Protein AF-C5KNS7-F1 (afdb_monomer_lite)

Structure (mmCIF, N/CA/C/O backbone):
data_AF-C5KNS7-F1
#
_entry.id   AF-C5KNS7-F1
#
loop_
_atom_site.group_PDB
_atom_site.id
_atom_site.type_symbol
_atom_site.label_atom_id
_atom_site.label_alt_id
_atom_site.label_comp_id
_atom_site.label_asym_id
_atom_site.label_entity_id
_atom_site.label_seq_id
_atom_site.pdbx_PDB_ins_code
_atom_site.Cartn_x
_atom_site.Cartn_y
_atom_site.Cartn_z
_atom_site.occupancy
_atom_site.B_iso_or_equiv
_atom_site.auth_seq_id
_atom_site.auth_comp_id
_atom_site.auth_asym_id
_atom_site.auth_atom_id
_atom_site.pdbx_PDB_model_num
ATOM 1 N N . MET A 1 1 ? 18.432 -10.918 -37.858 1.00 81.62 1 MET A N 1
ATOM 2 C CA . MET A 1 1 ? 18.451 -11.799 -36.663 1.00 81.62 1 MET A CA 1
ATOM 3 C C . MET A 1 1 ? 19.893 -11.984 -36.231 1.00 81.62 1 MET A C 1
ATOM 5 O O . MET A 1 1 ? 20.687 -12.370 -37.075 1.00 81.62 1 MET A O 1
ATOM 9 N N . PHE A 1 2 ? 20.236 -11.691 -34.979 1.00 87.50 2 PHE A N 1
ATOM 10 C CA . PHE A 1 2 ? 21.605 -11.846 -34.471 1.00 87.50 2 PHE A CA 1
ATOM 11 C C . PHE A 1 2 ? 21.846 -13.261 -33.941 1.00 87.50 2 PHE A C 1
ATOM 13 O O . PHE A 1 2 ? 20.947 -13.855 -33.345 1.00 87.50 2 PHE A O 1
ATOM 20 N N . GLU A 1 3 ? 23.038 -13.796 -34.182 1.00 85.88 3 GLU A N 1
ATOM 21 C CA . GLU A 1 3 ? 23.478 -15.085 -33.653 1.00 85.88 3 GLU A CA 1
ATOM 22 C C . GLU A 1 3 ? 24.149 -14.905 -32.283 1.00 85.88 3 GLU A C 1
ATOM 24 O O . GLU A 1 3 ? 24.842 -13.914 -32.044 1.00 85.88 3 GLU A O 1
ATOM 29 N N . ASP A 1 4 ? 23.923 -15.846 -31.360 1.00 85.94 4 ASP A N 1
ATOM 30 C CA . ASP A 1 4 ? 24.515 -15.791 -30.020 1.00 85.94 4 ASP A CA 1
ATOM 31 C C . ASP A 1 4 ? 25.977 -16.258 -30.032 1.00 85.94 4 ASP A C 1
ATOM 33 O O . ASP A 1 4 ? 26.275 -17.444 -29.860 1.00 85.94 4 ASP A O 1
ATOM 37 N N . MET A 1 5 ? 26.896 -15.303 -30.178 1.00 81.44 5 MET A N 1
ATOM 38 C CA . MET A 1 5 ? 28.343 -15.547 -30.170 1.00 81.44 5 MET A CA 1
ATOM 39 C C . MET A 1 5 ? 28.900 -15.815 -28.763 1.00 81.44 5 MET A C 1
ATOM 41 O O . MET A 1 5 ? 29.989 -16.362 -28.615 1.00 81.44 5 MET A O 1
ATOM 45 N N . ASN A 1 6 ? 28.138 -15.503 -27.711 1.00 78.56 6 ASN A N 1
ATOM 46 C CA . ASN A 1 6 ? 28.545 -15.650 -26.310 1.00 78.56 6 ASN A CA 1
ATOM 47 C C . ASN A 1 6 ? 27.875 -16.852 -25.616 1.00 78.56 6 ASN A C 1
ATOM 49 O O . ASN A 1 6 ? 27.850 -16.927 -24.383 1.00 78.56 6 ASN A O 1
ATOM 53 N N . SER A 1 7 ? 27.329 -17.804 -26.379 1.00 75.81 7 SER A N 1
ATOM 54 C CA . SER A 1 7 ? 26.580 -18.964 -25.864 1.00 75.81 7 SER A CA 1
ATOM 55 C C . SER A 1 7 ? 27.368 -19.824 -24.861 1.00 75.81 7 SER A C 1
ATOM 57 O O . SER A 1 7 ? 26.786 -20.394 -23.938 1.00 75.81 7 SER A O 1
ATOM 59 N N . SER A 1 8 ? 28.697 -19.863 -24.986 1.00 72.44 8 SER A N 1
ATOM 60 C CA . SER A 1 8 ? 29.622 -20.595 -24.109 1.00 72.44 8 SER A CA 1
ATOM 61 C C . SER A 1 8 ? 30.071 -19.816 -22.861 1.00 72.44 8 SER A C 1
ATOM 63 O O . SER A 1 8 ? 30.684 -20.396 -21.962 1.00 72.44 8 SER A O 1
ATOM 65 N N . VAL A 1 9 ? 29.771 -18.515 -22.772 1.00 74.19 9 VAL A N 1
ATOM 66 C CA . VAL A 1 9 ? 30.258 -17.629 -21.707 1.00 74.19 9 VAL A CA 1
ATOM 67 C C . VAL A 1 9 ? 29.235 -17.530 -20.574 1.00 74.19 9 VAL A C 1
ATOM 69 O O . VAL A 1 9 ? 28.103 -17.079 -20.750 1.00 74.19 9 VAL A O 1
ATOM 72 N N . MET A 1 10 ? 29.657 -17.908 -19.364 1.00 68.62 10 MET A N 1
ATOM 73 C CA . MET A 1 10 ? 28.797 -17.937 -18.172 1.00 68.62 10 MET A CA 1
ATOM 74 C C . MET A 1 10 ? 28.447 -16.536 -17.628 1.00 68.62 10 MET A C 1
ATOM 76 O O . MET A 1 10 ? 27.415 -16.365 -16.978 1.00 68.62 10 MET A O 1
ATOM 80 N N . GLN A 1 11 ? 29.283 -15.524 -17.882 1.00 72.81 11 GLN A N 1
ATOM 81 C CA . GLN A 1 11 ? 29.058 -14.141 -17.449 1.00 72.81 11 GLN A CA 1
ATOM 82 C C . GLN A 1 11 ? 28.892 -13.213 -18.651 1.00 72.81 11 GLN A C 1
ATOM 84 O O . GLN A 1 11 ? 29.846 -12.926 -19.366 1.00 72.81 11 GLN A O 1
ATOM 89 N N . ARG A 1 12 ? 27.666 -12.725 -18.851 1.00 77.94 12 ARG A N 1
ATOM 90 C CA . ARG A 1 12 ? 27.343 -11.762 -19.909 1.00 77.94 12 ARG A CA 1
ATOM 91 C C . ARG A 1 12 ? 27.705 -10.330 -19.472 1.00 77.94 12 ARG A C 1
ATOM 93 O O . ARG A 1 12 ? 27.402 -9.969 -18.328 1.00 77.94 12 ARG A O 1
ATOM 100 N N . PRO A 1 13 ? 28.307 -9.508 -20.350 1.00 79.94 13 PRO A N 1
ATOM 101 C CA . PRO A 1 13 ? 28.852 -8.196 -19.987 1.00 79.94 13 PRO A CA 1
ATOM 102 C C . PRO A 1 13 ? 27.786 -7.182 -19.541 1.00 79.94 13 PRO A C 1
ATOM 104 O O . PRO A 1 13 ? 28.006 -6.452 -18.575 1.00 79.94 13 PRO A O 1
ATOM 107 N N . TYR A 1 14 ? 26.598 -7.178 -20.155 1.00 84.81 14 TYR A N 1
ATOM 108 C CA . TYR A 1 14 ? 25.548 -6.186 -19.878 1.00 84.81 14 TYR A CA 1
ATOM 109 C C . TYR A 1 14 ? 24.513 -6.647 -18.847 1.00 84.81 14 TYR A C 1
ATOM 111 O O . TYR A 1 14 ? 23.469 -6.019 -18.681 1.00 84.81 14 TYR A O 1
ATOM 119 N N . ARG A 1 15 ? 24.788 -7.723 -18.095 1.00 85.81 15 ARG A N 1
ATOM 120 C CA . ARG A 1 15 ? 23.855 -8.256 -17.085 1.00 85.81 15 ARG A CA 1
ATOM 121 C C . ARG A 1 15 ? 23.404 -7.197 -16.071 1.00 85.81 15 ARG A C 1
ATOM 123 O O . ARG A 1 15 ? 22.238 -7.179 -15.696 1.00 85.81 15 ARG A O 1
ATOM 130 N N . ARG A 1 16 ? 24.311 -6.320 -15.624 1.00 88.75 16 ARG A N 1
ATOM 131 C CA . ARG A 1 16 ? 23.989 -5.263 -14.645 1.00 88.75 16 ARG A CA 1
ATOM 132 C C . ARG A 1 16 ? 23.034 -4.208 -15.207 1.00 88.75 16 ARG A C 1
ATOM 134 O O . ARG A 1 16 ? 22.160 -3.753 -14.478 1.00 88.75 16 ARG A O 1
ATOM 141 N N . TYR A 1 17 ? 23.191 -3.846 -16.479 1.00 89.44 17 TYR A N 1
ATOM 142 C CA . TYR A 1 17 ? 22.314 -2.889 -17.155 1.00 89.44 17 TYR A CA 1
ATOM 143 C C . TYR A 1 17 ? 20.907 -3.463 -17.314 1.00 89.44 17 TYR A C 1
ATOM 145 O O . TYR A 1 17 ? 19.944 -2.818 -16.914 1.00 89.44 17 TYR A O 1
ATOM 153 N N . ILE A 1 18 ? 20.796 -4.724 -17.747 1.00 89.75 18 ILE A N 1
ATOM 154 C CA . ILE A 1 18 ? 19.503 -5.420 -17.821 1.00 89.75 18 ILE A CA 1
ATOM 155 C C . ILE A 1 18 ? 18.825 -5.472 -16.450 1.00 89.75 18 ILE A C 1
ATOM 157 O O . ILE A 1 18 ? 17.653 -5.143 -16.353 1.00 89.75 18 ILE A O 1
ATOM 161 N N . GLN A 1 19 ? 19.554 -5.805 -15.380 1.00 91.31 19 GLN A N 1
ATOM 162 C CA . GLN A 1 19 ? 18.983 -5.823 -14.027 1.00 91.31 19 GLN A CA 1
ATOM 163 C C . GLN A 1 19 ? 18.485 -4.444 -13.562 1.00 91.31 19 GLN A C 1
ATOM 165 O O . GLN A 1 19 ? 17.444 -4.374 -12.912 1.00 91.31 19 GLN A O 1
ATOM 170 N N . ARG A 1 20 ? 19.193 -3.349 -13.891 1.00 93.19 20 ARG A N 1
ATOM 171 C CA . ARG A 1 20 ? 18.708 -1.980 -13.613 1.00 93.19 20 ARG A CA 1
ATOM 172 C C . ARG A 1 20 ? 17.395 -1.714 -14.356 1.00 93.19 20 ARG A C 1
ATOM 174 O O . ARG A 1 20 ? 16.456 -1.216 -13.744 1.00 93.19 20 ARG A O 1
ATOM 181 N N . ILE A 1 21 ? 17.311 -2.092 -15.632 1.00 93.50 21 ILE A N 1
ATOM 182 C CA . ILE A 1 21 ? 16.119 -1.868 -16.462 1.00 93.50 21 ILE A CA 1
ATOM 183 C C . ILE A 1 21 ? 14.942 -2.737 -16.015 1.00 93.50 21 ILE A C 1
ATOM 185 O O . ILE A 1 21 ? 13.841 -2.222 -15.873 1.00 93.50 21 ILE A O 1
ATOM 189 N N . GLU A 1 22 ? 15.158 -4.016 -15.703 1.00 93.25 22 GLU A N 1
ATOM 190 C CA . GLU A 1 22 ? 14.120 -4.907 -15.161 1.00 93.25 22 GLU A CA 1
ATOM 191 C C . GLU A 1 22 ? 13.527 -4.364 -13.851 1.00 93.25 22 GLU A C 1
ATOM 193 O O . GLU A 1 22 ? 12.322 -4.479 -13.603 1.00 93.25 22 GLU A O 1
ATOM 198 N N . GLU A 1 23 ? 14.362 -3.744 -13.017 1.00 94.25 23 GLU A N 1
ATOM 199 C CA . GLU A 1 23 ? 13.924 -3.115 -11.776 1.00 94.25 23 GLU A CA 1
ATOM 200 C C . GLU A 1 23 ? 13.119 -1.830 -12.039 1.00 94.25 23 GLU A C 1
ATOM 202 O O . GLU A 1 23 ? 12.089 -1.616 -11.396 1.00 94.25 23 GLU A O 1
ATOM 207 N N . MET A 1 24 ? 13.495 -1.019 -13.035 1.00 94.75 24 MET A N 1
ATOM 208 C CA . MET A 1 24 ? 12.656 0.096 -13.499 1.00 94.75 24 MET A CA 1
ATOM 209 C C . MET A 1 24 ? 11.326 -0.396 -14.084 1.00 94.75 24 MET A C 1
ATOM 211 O O . MET A 1 24 ? 10.278 0.114 -13.698 1.00 94.75 24 MET A O 1
ATOM 215 N N . GLU A 1 25 ? 11.322 -1.430 -14.932 1.00 93.62 25 GLU A N 1
ATOM 216 C CA . GLU A 1 25 ? 10.097 -2.040 -15.471 1.00 93.62 25 GLU A CA 1
ATOM 217 C C . GLU A 1 25 ? 9.185 -2.549 -14.347 1.00 93.62 25 GLU A C 1
ATOM 219 O O . GLU A 1 25 ? 7.958 -2.473 -14.438 1.00 93.62 25 GLU A O 1
ATOM 224 N N . ARG A 1 26 ? 9.757 -3.099 -13.268 1.00 95.12 26 ARG A N 1
ATOM 225 C CA . ARG A 1 26 ? 8.999 -3.504 -12.077 1.00 95.12 26 ARG A CA 1
ATOM 226 C C . ARG A 1 26 ? 8.333 -2.296 -11.411 1.00 95.12 26 ARG A C 1
ATOM 228 O O . ARG A 1 26 ? 7.147 -2.378 -11.089 1.00 95.12 26 ARG A O 1
ATOM 235 N N . MET A 1 27 ? 9.060 -1.192 -11.233 1.00 94.25 27 MET A N 1
ATOM 236 C CA . MET A 1 27 ? 8.522 0.047 -10.654 1.00 94.25 27 MET A CA 1
ATOM 237 C C . MET A 1 27 ? 7.449 0.685 -11.544 1.00 94.25 27 MET A C 1
ATOM 239 O O . MET A 1 27 ? 6.376 1.021 -11.051 1.00 94.25 27 MET A O 1
ATOM 243 N N . VAL A 1 28 ? 7.687 0.791 -12.853 1.00 92.94 28 VAL A N 1
ATOM 244 C CA . VAL A 1 28 ? 6.727 1.347 -13.822 1.00 92.94 28 VAL A CA 1
ATOM 245 C C . VAL A 1 28 ? 5.452 0.506 -13.875 1.00 92.94 28 VAL A C 1
ATOM 247 O O . VAL A 1 28 ? 4.357 1.064 -13.899 1.00 92.94 28 VAL A O 1
ATOM 250 N N . ARG A 1 29 ? 5.550 -0.831 -13.810 1.00 92.19 29 ARG A N 1
ATOM 251 C CA . ARG A 1 29 ? 4.371 -1.713 -13.714 1.00 92.19 29 ARG A CA 1
ATOM 252 C C . ARG A 1 29 ? 3.562 -1.477 -12.442 1.00 92.19 29 ARG A C 1
ATOM 254 O O . ARG A 1 29 ? 2.336 -1.466 -12.510 1.00 92.19 29 ARG A O 1
ATOM 261 N N . PHE A 1 30 ? 4.230 -1.295 -11.302 1.00 91.44 30 PHE A N 1
ATOM 262 C CA . PHE A 1 30 ? 3.557 -0.946 -10.051 1.00 91.44 30 PHE A CA 1
ATOM 263 C C . PHE A 1 30 ? 2.815 0.389 -10.183 1.00 91.44 30 PHE A C 1
ATOM 265 O O . PHE A 1 30 ? 1.613 0.435 -9.945 1.00 91.44 30 PHE A O 1
ATOM 272 N N . LEU A 1 31 ? 3.498 1.436 -10.655 1.00 89.88 31 LEU A N 1
ATOM 273 C CA . LEU A 1 31 ? 2.896 2.756 -10.866 1.00 89.88 31 LEU A CA 1
ATOM 274 C C . LEU A 1 31 ? 1.718 2.698 -11.847 1.00 89.88 31 LEU A C 1
ATOM 276 O O . LEU A 1 31 ? 0.683 3.303 -11.592 1.00 89.88 31 LEU A O 1
ATOM 280 N N . SER A 1 32 ? 1.837 1.924 -12.929 1.00 88.38 32 SER A N 1
ATOM 281 C CA . SER A 1 32 ? 0.772 1.781 -13.931 1.00 88.38 32 SER A CA 1
ATOM 282 C C . SER A 1 32 ? -0.479 1.166 -13.316 1.00 88.38 32 SER A C 1
ATOM 284 O O . SER A 1 32 ? -1.578 1.655 -13.543 1.00 88.38 32 SER A O 1
ATOM 286 N N . LYS A 1 33 ? -0.308 0.134 -12.482 1.00 87.75 33 LYS A N 1
ATOM 287 C CA . LYS A 1 33 ? -1.414 -0.511 -11.771 1.00 87.75 33 LYS A CA 1
ATOM 288 C C . LYS A 1 33 ? -2.080 0.432 -10.766 1.00 87.75 33 LYS A C 1
ATOM 290 O O . LYS A 1 33 ? -3.303 0.461 -10.688 1.00 87.75 33 LYS A O 1
ATOM 295 N N . GLU A 1 34 ? -1.293 1.198 -10.013 1.00 85.00 34 GLU A N 1
ATOM 296 C CA . GLU A 1 34 ? -1.832 2.180 -9.063 1.00 85.00 34 GLU A CA 1
ATOM 297 C C . GLU A 1 34 ? -2.644 3.264 -9.774 1.00 85.00 34 GLU A C 1
ATOM 299 O O . GLU A 1 34 ? -3.719 3.633 -9.313 1.00 85.00 34 GLU A O 1
ATOM 304 N N . VAL A 1 35 ? -2.162 3.731 -10.925 1.00 85.06 35 VAL A N 1
ATOM 305 C CA . VAL A 1 35 ? -2.834 4.739 -11.751 1.00 85.06 35 VAL A CA 1
ATOM 306 C C . VAL A 1 35 ? -4.107 4.184 -12.407 1.00 85.06 35 VAL A C 1
ATOM 308 O O . VAL A 1 35 ? -5.130 4.864 -12.407 1.00 85.06 35 VAL A O 1
ATOM 311 N N . GLU A 1 36 ? -4.091 2.943 -12.903 1.00 81.75 36 GLU A N 1
ATOM 312 C CA . GLU A 1 36 ? -5.270 2.270 -13.480 1.00 81.75 36 GLU A CA 1
ATOM 313 C C . GLU A 1 36 ? -6.374 1.992 -12.442 1.00 81.75 36 GLU A C 1
ATOM 315 O O . GLU A 1 36 ? -7.553 1.955 -12.793 1.00 81.75 36 GLU A O 1
ATOM 320 N N . ASN A 1 37 ? -6.022 1.837 -11.162 1.00 79.44 37 ASN A N 1
ATOM 321 C CA . ASN A 1 37 ? -6.996 1.684 -10.077 1.00 79.44 37 ASN A CA 1
ATOM 322 C C . ASN A 1 37 ? -7.728 2.995 -9.726 1.00 79.44 37 ASN A C 1
ATOM 324 O O . ASN A 1 37 ? -8.714 2.960 -8.983 1.00 79.44 37 ASN A O 1
ATOM 328 N N . MET A 1 38 ? -7.265 4.153 -10.212 1.00 78.12 38 MET A N 1
ATOM 329 C CA . MET A 1 38 ? -7.885 5.443 -9.904 1.00 78.12 38 MET A CA 1
ATOM 330 C C . MET A 1 38 ? -9.084 5.737 -10.819 1.00 78.12 38 MET A C 1
ATOM 332 O O . MET A 1 38 ? -9.064 5.430 -12.012 1.00 78.12 38 MET A O 1
ATOM 336 N N . PRO A 1 39 ? -10.149 6.371 -10.295 1.00 70.44 39 PRO A N 1
ATOM 337 C CA . PRO A 1 39 ? -11.326 6.703 -11.090 1.00 70.44 39 PRO A CA 1
ATOM 338 C C . PRO A 1 39 ? -11.019 7.779 -12.147 1.00 70.44 39 PRO A C 1
ATOM 340 O O . PRO A 1 39 ? -10.323 8.754 -11.867 1.00 70.44 39 PRO A O 1
ATOM 343 N N . ASN A 1 40 ? -11.629 7.648 -13.333 1.00 64.94 40 ASN A N 1
ATOM 344 C CA . ASN A 1 40 ? -11.561 8.603 -14.455 1.00 64.94 40 ASN A CA 1
ATOM 345 C C . ASN A 1 40 ? -10.163 8.825 -15.057 1.00 64.94 40 ASN A C 1
ATOM 347 O O . ASN A 1 40 ? -9.818 9.946 -15.433 1.00 64.94 40 ASN A O 1
ATOM 351 N N . VAL A 1 41 ? -9.368 7.764 -15.166 1.00 66.88 41 VAL A N 1
ATOM 352 C CA . VAL A 1 41 ? -8.048 7.815 -15.793 1.00 66.88 41 VAL A CA 1
ATOM 353 C C . VAL A 1 41 ? -8.079 7.166 -17.177 1.00 66.88 41 VAL A C 1
ATOM 355 O O . VAL A 1 41 ? -8.393 5.986 -17.309 1.00 66.88 41 VAL A O 1
ATOM 358 N N . GLU A 1 42 ? -7.696 7.927 -18.203 1.00 68.25 42 GLU A N 1
ATOM 359 C CA . GLU A 1 42 ? -7.377 7.407 -19.534 1.00 68.25 42 GLU A CA 1
ATOM 360 C C . GLU A 1 42 ? -5.877 7.582 -19.786 1.00 68.25 42 GLU A C 1
ATOM 362 O O . GLU A 1 42 ? -5.373 8.701 -19.852 1.00 68.25 42 GLU A O 1
ATOM 367 N N . VAL A 1 43 ? -5.153 6.468 -19.907 1.00 70.00 43 VAL A N 1
ATOM 368 C CA . VAL A 1 43 ? -3.739 6.476 -20.303 1.00 70.00 43 VAL A CA 1
ATOM 369 C C . VAL A 1 43 ? -3.678 6.593 -21.827 1.00 70.00 43 VAL A C 1
ATOM 371 O O . VAL A 1 43 ? -4.193 5.710 -22.521 1.00 70.00 43 VAL A O 1
ATOM 374 N N . SER A 1 44 ? -3.038 7.634 -22.367 1.00 71.19 44 SER A N 1
ATOM 375 C CA . SER A 1 44 ? -2.793 7.720 -23.809 1.00 71.19 44 SER A CA 1
ATOM 376 C C . SER A 1 44 ? -1.657 6.765 -24.186 1.00 71.19 44 SER A C 1
ATOM 378 O O . SER A 1 44 ? -0.521 6.896 -23.731 1.00 71.19 44 SER A O 1
ATOM 380 N N . LYS A 1 45 ? -1.989 5.754 -24.996 1.00 72.25 45 LYS A N 1
ATOM 381 C CA . LYS A 1 45 ? -1.080 4.688 -25.448 1.00 72.25 45 LYS A CA 1
ATOM 382 C C . LYS A 1 45 ? -1.021 4.649 -26.981 1.00 72.25 45 LYS A C 1
ATOM 384 O O . LYS A 1 45 ? -1.896 5.195 -27.655 1.00 72.25 45 LYS A O 1
ATOM 389 N N . ASN A 1 46 ? -0.061 3.889 -27.512 1.00 65.50 46 ASN A N 1
ATOM 390 C CA . ASN A 1 46 ? 0.054 3.480 -28.922 1.00 65.50 46 ASN A CA 1
ATOM 391 C C . ASN A 1 46 ? 0.544 4.544 -29.921 1.00 65.50 46 ASN A C 1
ATOM 393 O O . ASN A 1 46 ? 0.208 4.462 -31.102 1.00 65.50 46 ASN A O 1
ATOM 397 N N . ARG A 1 47 ? 1.378 5.500 -29.499 1.00 74.25 47 ARG A N 1
ATOM 398 C CA . ARG A 1 47 ? 2.161 6.341 -30.422 1.00 74.25 47 ARG A CA 1
ATOM 399 C C . ARG A 1 47 ? 3.633 5.963 -30.362 1.00 74.25 47 ARG A C 1
ATOM 401 O O . ARG A 1 47 ? 4.443 6.682 -29.796 1.00 74.25 47 ARG A O 1
ATOM 408 N N . ILE A 1 48 ? 3.949 4.780 -30.880 1.00 73.88 48 ILE A N 1
ATOM 409 C CA . ILE A 1 48 ? 5.320 4.249 -30.862 1.00 73.88 48 ILE A CA 1
ATOM 410 C C . ILE A 1 48 ? 6.209 5.060 -31.812 1.00 73.88 48 ILE A C 1
ATOM 412 O O . ILE A 1 48 ? 7.328 5.383 -31.443 1.00 73.88 48 ILE A O 1
ATOM 416 N N . ASP A 1 49 ? 5.685 5.459 -32.974 1.00 74.38 49 ASP A N 1
ATOM 417 C CA . ASP A 1 49 ? 6.435 6.260 -33.952 1.00 74.38 49 ASP A CA 1
ATOM 418 C C . ASP A 1 49 ? 6.866 7.621 -33.365 1.00 74.38 49 ASP A C 1
ATOM 420 O O . ASP A 1 49 ? 8.017 8.012 -33.490 1.00 74.38 49 ASP A O 1
ATOM 424 N N . ASP A 1 50 ? 5.975 8.290 -32.622 1.00 75.62 50 ASP A N 1
ATOM 425 C CA . ASP A 1 50 ? 6.260 9.568 -31.940 1.00 75.62 50 ASP A CA 1
ATOM 426 C C . ASP A 1 50 ? 7.316 9.427 -30.828 1.00 75.62 50 ASP A C 1
ATOM 428 O O . ASP A 1 50 ? 8.071 10.360 -30.557 1.00 75.62 50 ASP A O 1
ATOM 432 N N . PHE A 1 51 ? 7.366 8.252 -30.189 1.00 78.25 51 PHE A N 1
ATOM 433 C CA . PHE A 1 51 ? 8.380 7.924 -29.191 1.00 78.25 51 PHE A CA 1
ATOM 434 C C . PHE A 1 51 ? 9.749 7.686 -29.845 1.00 78.25 51 PHE A C 1
ATOM 436 O O . PHE A 1 51 ? 10.728 8.261 -29.386 1.00 78.25 51 PHE A O 1
ATOM 443 N N . LEU A 1 52 ? 9.808 6.904 -30.930 1.00 77.94 52 LEU A N 1
ATOM 444 C CA . LEU A 1 52 ? 11.058 6.598 -31.641 1.00 77.94 52 LEU A CA 1
ATOM 445 C C . LEU A 1 52 ? 11.708 7.837 -32.271 1.00 77.94 52 LEU A C 1
ATOM 447 O O . LEU A 1 52 ? 12.923 7.886 -32.395 1.00 77.94 52 LEU A O 1
ATOM 451 N N . ASP A 1 53 ? 10.923 8.851 -32.641 1.00 77.81 53 ASP A N 1
ATOM 452 C CA . ASP A 1 53 ? 11.456 10.119 -33.156 1.00 77.81 53 ASP A CA 1
ATOM 453 C C . ASP A 1 53 ? 12.176 10.963 -32.075 1.00 77.81 53 ASP A C 1
ATOM 455 O O . ASP A 1 53 ? 12.816 11.966 -32.403 1.00 77.81 53 ASP A O 1
ATOM 459 N N . HIS A 1 54 ? 12.057 10.601 -30.789 1.00 73.75 54 HIS A N 1
ATOM 460 C CA . HIS A 1 54 ? 12.543 11.394 -29.653 1.00 73.75 54 HIS A CA 1
ATOM 461 C C . HIS A 1 54 ? 13.110 10.554 -28.490 1.00 73.75 54 HIS A C 1
ATOM 463 O O . HIS A 1 54 ? 13.147 11.026 -27.347 1.00 73.75 54 HIS A O 1
ATOM 469 N N . ASP A 1 55 ? 13.537 9.322 -28.753 1.00 71.69 55 ASP A N 1
ATOM 470 C CA . ASP A 1 55 ? 14.128 8.412 -27.760 1.00 71.69 55 ASP A CA 1
ATOM 471 C C . ASP A 1 55 ? 15.383 9.010 -27.083 1.00 71.69 55 ASP A C 1
ATOM 473 O O . ASP A 1 55 ? 15.598 8.825 -25.881 1.00 71.69 55 ASP A O 1
ATOM 477 N N . ASP A 1 56 ? 16.123 9.846 -27.817 1.00 73.00 56 ASP A N 1
ATOM 478 C CA . ASP A 1 56 ? 17.304 10.602 -27.386 1.00 73.00 56 ASP A CA 1
ATOM 479 C C . ASP A 1 56 ? 17.070 11.552 -26.189 1.00 73.00 56 ASP A C 1
ATOM 481 O O . ASP A 1 56 ? 18.026 11.997 -25.541 1.00 73.00 56 ASP A O 1
ATOM 485 N N . GLU A 1 57 ? 15.821 11.916 -25.876 1.00 75.00 57 GLU A N 1
ATOM 486 C CA . GLU A 1 57 ? 15.525 12.832 -24.764 1.00 75.00 57 GLU A CA 1
ATOM 487 C C . GLU A 1 57 ? 15.715 12.185 -23.386 1.00 75.00 57 GLU A C 1
ATOM 489 O O . GLU A 1 57 ? 15.929 12.886 -22.385 1.00 75.00 57 GLU A O 1
ATOM 494 N N . PHE A 1 58 ? 15.682 10.853 -23.319 1.00 79.38 58 PHE A N 1
ATOM 495 C CA . PHE A 1 58 ? 15.868 10.110 -22.084 1.00 79.38 58 PHE A CA 1
ATOM 496 C C . PHE A 1 58 ? 17.245 9.461 -22.033 1.00 79.38 58 PHE A C 1
ATOM 498 O O . PHE A 1 58 ? 17.709 8.804 -22.954 1.00 79.38 58 PHE A O 1
ATOM 505 N N . THR A 1 59 ? 17.899 9.593 -20.882 1.00 86.38 59 THR A N 1
ATOM 506 C CA . THR A 1 59 ? 19.093 8.804 -20.568 1.00 86.38 59 THR A CA 1
ATOM 507 C C . THR A 1 59 ? 18.759 7.814 -19.470 1.00 86.38 59 THR A C 1
ATOM 509 O O . THR A 1 59 ? 17.982 8.130 -18.563 1.00 86.38 59 THR A O 1
ATOM 512 N N . LEU A 1 60 ? 19.390 6.636 -19.514 1.00 86.75 60 LEU A N 1
ATOM 513 C CA . LEU A 1 60 ? 19.167 5.569 -18.538 1.00 86.75 60 LEU A CA 1
ATOM 514 C C . LEU A 1 60 ? 19.272 6.077 -17.090 1.00 86.75 60 LEU A C 1
ATOM 516 O O . LEU A 1 60 ? 18.412 5.783 -16.266 1.00 86.75 60 LEU A O 1
ATOM 520 N N . ASP A 1 61 ? 20.296 6.878 -16.785 1.00 89.81 61 ASP A N 1
ATOM 521 C CA . ASP A 1 61 ? 20.518 7.389 -15.430 1.00 89.81 61 ASP A CA 1
ATOM 522 C C . ASP A 1 61 ? 19.490 8.459 -15.018 1.00 89.81 61 ASP A C 1
ATOM 524 O O . ASP A 1 61 ? 19.056 8.477 -13.862 1.00 89.81 61 ASP A O 1
ATOM 528 N N . SER A 1 62 ? 19.077 9.339 -15.941 1.00 90.62 62 SER A N 1
ATOM 529 C CA . SER A 1 62 ? 18.058 10.361 -15.662 1.00 90.62 62 SER A CA 1
ATOM 530 C C . SER A 1 62 ? 16.694 9.720 -15.410 1.00 90.62 62 SER A C 1
ATOM 532 O O . SER A 1 62 ? 16.043 10.016 -14.402 1.00 90.62 62 SER A O 1
ATOM 534 N N . LEU A 1 63 ? 16.299 8.785 -16.282 1.00 90.19 63 LEU A N 1
ATOM 535 C CA . LEU A 1 63 ? 15.030 8.084 -16.156 1.00 90.19 63 LEU A CA 1
ATOM 536 C C . LEU A 1 63 ? 14.998 7.224 -14.893 1.00 90.19 63 LEU A C 1
ATOM 538 O O . LEU A 1 63 ? 14.022 7.267 -14.151 1.00 90.19 63 LEU A O 1
ATOM 542 N N . GLU A 1 64 ? 16.072 6.493 -14.591 1.00 92.06 64 GLU A N 1
ATOM 543 C CA . GLU A 1 64 ? 16.134 5.686 -13.374 1.00 92.06 64 GLU A CA 1
ATOM 544 C C . GLU A 1 64 ? 15.972 6.534 -12.112 1.00 92.06 64 GLU A C 1
ATOM 546 O O . GLU A 1 64 ? 15.238 6.152 -11.197 1.00 92.06 64 GLU A O 1
ATOM 551 N N . ALA A 1 65 ? 16.641 7.689 -12.051 1.00 93.25 65 ALA A N 1
ATOM 552 C CA . ALA A 1 65 ? 16.521 8.598 -10.919 1.00 93.25 65 ALA A CA 1
ATOM 553 C C . ALA A 1 65 ? 15.090 9.130 -10.766 1.00 93.25 65 ALA A C 1
ATOM 555 O O . ALA A 1 65 ? 14.596 9.276 -9.645 1.00 93.25 65 ALA A O 1
ATOM 556 N N . GLU A 1 66 ? 14.417 9.412 -11.877 1.00 91.25 66 GLU A N 1
ATOM 557 C CA . GLU A 1 66 ? 13.043 9.889 -11.871 1.00 91.25 66 GLU A CA 1
ATOM 558 C C . GLU A 1 66 ? 12.034 8.798 -11.484 1.00 91.25 66 GLU A C 1
ATOM 560 O O . GLU A 1 66 ? 11.253 9.002 -10.550 1.00 91.25 66 GLU A O 1
ATOM 565 N N . VAL A 1 67 ? 12.098 7.623 -12.120 1.00 92.44 67 VAL A N 1
ATOM 566 C CA . VAL A 1 67 ? 11.235 6.469 -11.822 1.00 92.44 67 VAL A CA 1
ATOM 567 C C . VAL A 1 67 ? 11.369 6.080 -10.353 1.00 92.44 67 VAL A C 1
ATOM 569 O O . VAL A 1 67 ? 10.357 5.925 -9.668 1.00 92.44 67 VAL A O 1
ATOM 572 N N . LYS A 1 68 ? 12.600 6.001 -9.827 1.00 94.06 68 LYS A N 1
ATOM 573 C CA . LYS A 1 68 ? 12.842 5.717 -8.404 1.00 94.06 68 LYS A CA 1
ATOM 574 C C . LYS A 1 68 ? 12.231 6.771 -7.496 1.00 94.06 68 LYS A C 1
ATOM 576 O O . LYS A 1 68 ? 11.562 6.422 -6.528 1.00 94.06 68 LYS A O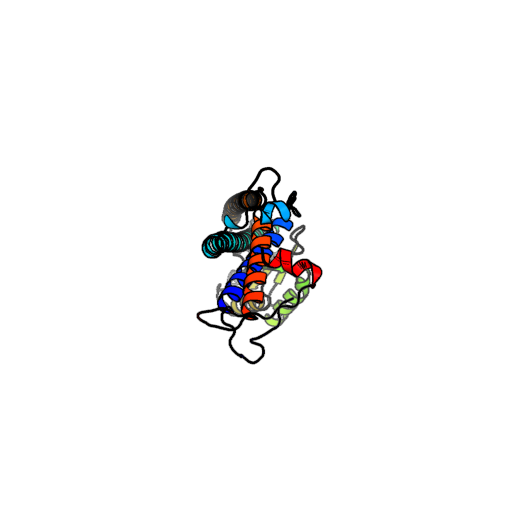 1
ATOM 581 N N . ARG A 1 69 ? 12.421 8.055 -7.811 1.00 92.94 69 ARG A N 1
ATOM 582 C CA . ARG A 1 69 ? 11.883 9.160 -7.007 1.00 92.94 69 ARG A CA 1
ATOM 583 C C . ARG A 1 69 ? 10.361 9.100 -6.922 1.00 92.94 69 ARG A C 1
ATOM 585 O O . ARG A 1 69 ? 9.812 9.302 -5.841 1.00 92.94 69 ARG A O 1
ATOM 592 N N . VAL A 1 70 ? 9.685 8.849 -8.043 1.00 90.69 70 VAL A N 1
ATOM 593 C CA . VAL A 1 70 ? 8.221 8.734 -8.078 1.00 90.69 70 VAL A CA 1
ATOM 594 C C . VAL A 1 70 ? 7.765 7.466 -7.362 1.00 90.69 70 VAL A C 1
ATOM 596 O O . VAL A 1 70 ? 6.896 7.540 -6.498 1.00 90.69 70 VAL A O 1
ATOM 599 N N . TYR A 1 71 ? 8.394 6.325 -7.638 1.00 92.50 71 TYR A N 1
ATOM 600 C CA . TYR A 1 71 ? 8.083 5.054 -6.986 1.00 92.50 71 TYR A CA 1
ATOM 601 C C . TYR A 1 71 ? 8.202 5.129 -5.459 1.00 92.50 71 TYR A C 1
ATOM 603 O O . TYR A 1 71 ? 7.266 4.766 -4.751 1.00 92.50 71 TYR A O 1
ATOM 611 N N . GLU A 1 72 ? 9.313 5.649 -4.931 1.00 92.81 72 GLU A N 1
ATOM 612 C CA . GLU A 1 72 ? 9.500 5.820 -3.485 1.00 92.81 72 GLU A CA 1
ATOM 613 C C . GLU A 1 72 ? 8.428 6.718 -2.871 1.00 92.81 72 GLU A C 1
ATOM 615 O O . GLU A 1 72 ? 7.971 6.469 -1.754 1.00 92.81 72 GLU A O 1
ATOM 620 N N . ARG A 1 73 ? 8.007 7.754 -3.603 1.00 88.88 73 ARG A N 1
ATOM 621 C CA . ARG A 1 73 ? 6.943 8.648 -3.160 1.00 88.88 73 ARG A CA 1
ATOM 622 C C . ARG A 1 73 ? 5.613 7.903 -3.048 1.00 88.88 73 ARG A C 1
ATOM 624 O O . ARG A 1 73 ? 4.986 7.968 -1.997 1.00 88.88 73 ARG A O 1
ATOM 631 N N . PHE A 1 74 ? 5.234 7.142 -4.076 1.00 88.38 74 PHE A N 1
ATOM 632 C CA . PHE A 1 74 ? 4.029 6.304 -4.068 1.00 88.38 74 PHE A CA 1
ATOM 633 C C . PHE A 1 74 ? 4.058 5.240 -2.968 1.00 88.38 74 PHE A C 1
ATOM 635 O O . PHE A 1 74 ? 3.063 5.073 -2.268 1.00 88.38 74 PHE A O 1
ATOM 642 N N . CYS A 1 75 ? 5.198 4.585 -2.737 1.00 89.38 75 CYS A N 1
ATOM 643 C CA . CYS A 1 75 ? 5.350 3.639 -1.630 1.00 89.38 75 CYS A CA 1
ATOM 644 C C . CYS A 1 75 ? 5.122 4.310 -0.270 1.00 89.38 75 CYS A C 1
ATOM 646 O O . CYS A 1 75 ? 4.364 3.797 0.549 1.00 89.38 75 CYS A O 1
ATOM 648 N N . ARG A 1 76 ? 5.725 5.485 -0.037 1.00 88.88 76 ARG A N 1
ATOM 649 C CA . ARG A 1 76 ? 5.496 6.253 1.198 1.00 88.88 76 ARG A CA 1
ATOM 650 C C . ARG A 1 76 ? 4.036 6.669 1.343 1.00 88.88 76 ARG A C 1
ATOM 652 O O . ARG A 1 76 ? 3.513 6.621 2.451 1.00 88.88 76 ARG A O 1
ATOM 659 N N . PHE A 1 77 ? 3.379 7.053 0.248 1.00 85.00 77 PHE A N 1
ATOM 660 C CA . PHE A 1 77 ? 1.954 7.379 0.275 1.00 85.00 77 PHE A CA 1
ATOM 661 C C . PHE A 1 77 ? 1.096 6.179 0.638 1.00 85.00 77 PHE A C 1
ATOM 663 O O . PHE A 1 77 ? 0.210 6.326 1.471 1.00 85.00 77 PHE A O 1
ATOM 670 N N . HIS A 1 78 ? 1.372 5.011 0.060 1.00 85.75 78 HIS A N 1
ATOM 671 C CA . HIS A 1 78 ? 0.635 3.794 0.366 1.00 85.75 78 HIS A CA 1
ATOM 672 C C . HIS A 1 78 ? 0.762 3.429 1.849 1.00 85.75 78 HIS A C 1
ATOM 674 O O . HIS A 1 78 ? -0.255 3.296 2.520 1.00 85.75 78 HIS A O 1
ATOM 680 N N . SER A 1 79 ? 1.989 3.381 2.382 1.00 88.38 79 SER A N 1
ATOM 681 C CA . SER A 1 79 ? 2.220 3.061 3.797 1.00 88.38 79 SER A CA 1
ATOM 682 C C . SER A 1 79 ? 1.586 4.077 4.749 1.00 88.38 79 SER A C 1
ATOM 684 O O . SER A 1 79 ? 0.949 3.689 5.718 1.00 88.38 79 SER A O 1
ATOM 686 N N . ASN A 1 80 ? 1.703 5.377 4.463 1.00 88.25 80 ASN A N 1
ATOM 687 C CA . ASN A 1 80 ? 1.088 6.410 5.300 1.00 88.25 80 ASN A CA 1
ATOM 688 C C . ASN A 1 80 ? -0.450 6.373 5.237 1.00 88.25 80 ASN A C 1
ATOM 690 O O . ASN A 1 80 ? -1.124 6.679 6.214 1.00 88.25 80 ASN A O 1
ATOM 694 N N . ASN A 1 81 ? -1.021 6.020 4.083 1.00 88.25 81 ASN A N 1
ATOM 695 C CA . ASN A 1 81 ? -2.466 5.877 3.928 1.00 88.25 81 ASN A CA 1
ATOM 696 C C . ASN A 1 81 ? -2.998 4.647 4.678 1.00 88.25 81 ASN A C 1
ATOM 698 O O . ASN A 1 81 ? -4.047 4.734 5.311 1.00 88.25 81 ASN A O 1
ATOM 702 N N . GLU A 1 82 ? -2.272 3.529 4.624 1.00 89.44 82 GLU A N 1
ATOM 703 C CA . GLU A 1 82 ? -2.569 2.317 5.394 1.00 89.44 82 GLU A CA 1
ATOM 704 C C . GLU A 1 82 ? -2.551 2.620 6.899 1.00 89.44 82 GLU A C 1
ATOM 706 O O . GLU A 1 82 ? -3.570 2.448 7.562 1.00 89.44 82 GLU A O 1
ATOM 711 N N . GLU A 1 83 ? -1.474 3.230 7.407 1.00 90.88 83 GLU A N 1
ATOM 712 C CA . GLU A 1 83 ? -1.344 3.615 8.821 1.00 90.88 83 GLU A CA 1
ATOM 713 C C . GLU A 1 83 ? -2.472 4.559 9.277 1.00 90.88 83 GLU A C 1
ATOM 715 O O . GLU A 1 83 ? -3.124 4.326 10.294 1.00 90.88 83 GLU A O 1
ATOM 720 N N . MET A 1 84 ? -2.778 5.598 8.495 1.00 89.44 84 MET A N 1
ATOM 721 C CA . MET A 1 84 ? -3.861 6.534 8.822 1.00 89.44 84 MET A CA 1
ATOM 722 C C . MET A 1 84 ? -5.253 5.888 8.763 1.00 89.44 84 MET A C 1
ATOM 724 O O . MET A 1 84 ? -6.161 6.330 9.475 1.00 89.44 84 MET A O 1
ATOM 728 N N . THR A 1 85 ? -5.438 4.876 7.911 1.00 90.31 85 THR A N 1
ATOM 729 C CA . THR A 1 85 ? -6.689 4.112 7.815 1.00 90.31 85 THR A CA 1
ATOM 73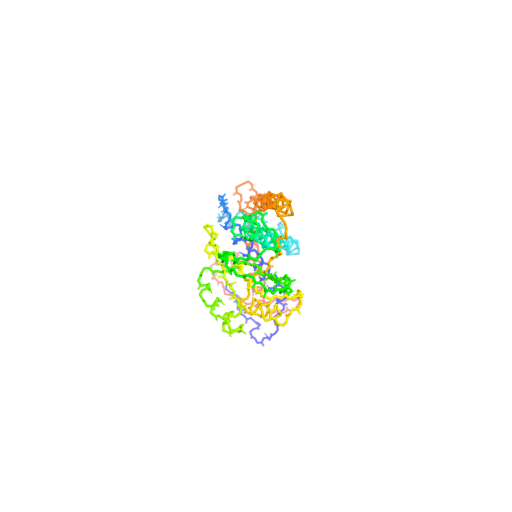0 C C . THR A 1 85 ? -6.855 3.209 9.031 1.00 90.31 85 THR A C 1
ATOM 732 O O . THR A 1 85 ? -7.924 3.234 9.643 1.00 90.31 85 THR A O 1
ATOM 735 N N . ASP A 1 86 ? -5.797 2.509 9.437 1.00 90.75 86 ASP A N 1
ATOM 736 C CA . ASP A 1 86 ? -5.780 1.667 10.637 1.00 90.75 86 ASP A CA 1
ATOM 737 C C . ASP A 1 86 ? -6.046 2.497 11.901 1.00 90.75 86 ASP A C 1
ATOM 739 O O . ASP A 1 86 ? -6.877 2.140 12.739 1.00 90.75 86 ASP A O 1
ATOM 743 N N . GLU A 1 87 ? -5.407 3.664 12.028 1.00 91.38 87 GLU A N 1
ATOM 744 C CA . GLU A 1 87 ? -5.646 4.580 13.147 1.00 91.38 87 GLU A CA 1
ATOM 745 C C . GLU A 1 87 ? -7.076 5.136 13.163 1.00 91.38 87 GLU A C 1
ATOM 747 O O . GLU A 1 87 ? -7.656 5.345 14.233 1.00 91.38 87 GLU A O 1
ATOM 752 N N . LEU A 1 88 ? -7.655 5.408 11.989 1.00 92.50 88 LEU A N 1
ATOM 753 C CA . LEU A 1 88 ? -9.048 5.831 11.881 1.00 92.50 88 LEU A CA 1
ATOM 754 C C . LEU A 1 88 ? -9.982 4.704 12.309 1.00 92.50 88 LEU A C 1
ATOM 756 O O . LEU A 1 88 ? -10.917 4.961 13.068 1.00 92.50 88 LEU A O 1
ATOM 760 N N . GLU A 1 89 ? -9.748 3.483 11.833 1.00 90.69 89 GLU A N 1
ATOM 761 C CA . GLU A 1 89 ? -10.547 2.317 12.199 1.00 90.69 89 GLU A CA 1
ATOM 762 C C . GLU A 1 89 ? -10.494 2.084 13.711 1.00 90.69 89 GLU A C 1
ATOM 764 O O . GLU A 1 89 ? -11.544 1.994 14.348 1.00 90.69 89 GLU A O 1
ATOM 769 N N . ALA A 1 90 ? -9.300 2.128 14.307 1.00 91.31 90 ALA A N 1
ATOM 770 C CA . ALA A 1 90 ? -9.125 2.005 15.748 1.00 91.31 90 ALA A CA 1
ATOM 771 C C . ALA A 1 90 ? -9.855 3.111 16.531 1.00 91.31 90 ALA A C 1
ATOM 773 O O . ALA A 1 90 ? -10.480 2.827 17.553 1.00 91.31 90 ALA A O 1
ATOM 774 N N . ALA A 1 91 ? -9.826 4.360 16.054 1.00 91.88 91 ALA A N 1
ATOM 775 C CA . ALA A 1 91 ? -10.551 5.464 16.686 1.00 91.88 91 ALA A CA 1
ATOM 776 C C . ALA A 1 91 ? -12.078 5.304 16.574 1.00 91.88 91 ALA A C 1
ATOM 778 O O . ALA A 1 91 ? -12.808 5.638 17.508 1.00 91.88 91 ALA A O 1
ATOM 779 N N . VAL A 1 92 ? -12.579 4.787 15.446 1.00 91.88 92 VAL A N 1
ATOM 780 C CA . VAL A 1 92 ? -14.008 4.488 15.250 1.00 91.88 92 VAL A CA 1
ATOM 781 C C . VAL A 1 92 ? -14.456 3.341 16.154 1.00 91.88 92 VAL A C 1
ATOM 783 O O . VAL A 1 92 ? -15.535 3.413 16.742 1.00 91.88 92 VAL A O 1
ATOM 786 N N . GLU A 1 93 ? -13.639 2.300 16.294 1.00 91.31 93 GLU A N 1
ATOM 787 C CA . GLU A 1 93 ? -13.883 1.211 17.239 1.00 91.31 93 GLU A CA 1
ATOM 788 C C . GLU A 1 93 ? -13.936 1.727 18.681 1.00 91.31 93 GLU A C 1
ATOM 790 O O . GLU A 1 93 ? -14.922 1.469 19.375 1.00 91.31 93 GLU A O 1
ATOM 795 N N . GLU A 1 94 ? -12.957 2.536 19.102 1.00 92.06 94 GLU A N 1
ATOM 796 C CA . GLU A 1 94 ? -12.951 3.166 20.427 1.00 92.06 94 GLU A CA 1
ATOM 797 C C . GLU A 1 94 ? -14.212 4.013 20.649 1.00 92.06 94 GLU A C 1
ATOM 799 O O . GLU A 1 94 ? -14.867 3.898 21.685 1.00 92.06 94 GLU A O 1
ATOM 804 N N . LEU A 1 95 ? -14.611 4.814 19.656 1.00 91.62 95 LEU A N 1
ATOM 805 C CA . LEU A 1 95 ? -15.817 5.638 19.731 1.00 91.62 95 LEU A CA 1
ATOM 806 C C . LEU A 1 95 ? -17.069 4.787 19.977 1.00 91.62 95 LEU A C 1
ATOM 808 O O . LEU A 1 95 ? -17.912 5.161 20.792 1.00 91.62 95 LEU A O 1
ATOM 812 N N . ASN A 1 96 ? -17.199 3.650 19.291 1.00 90.69 96 ASN A N 1
ATOM 813 C CA . ASN A 1 96 ? -18.336 2.748 19.466 1.00 90.69 96 ASN A CA 1
ATOM 814 C C . ASN A 1 96 ? -18.336 2.094 20.853 1.00 90.69 96 ASN A C 1
ATOM 816 O O . ASN A 1 96 ? -19.394 2.003 21.473 1.00 90.69 96 ASN A O 1
ATOM 820 N N . VAL A 1 97 ? -17.165 1.710 21.374 1.00 89.44 97 VAL A N 1
ATOM 821 C CA . VAL A 1 97 ? -17.027 1.169 22.738 1.00 89.44 97 VAL A CA 1
ATOM 822 C C . VAL A 1 97 ? -17.436 2.210 23.784 1.00 89.44 97 VAL A C 1
ATOM 824 O O . VAL A 1 97 ? -18.213 1.918 24.692 1.00 89.44 97 VAL A O 1
ATOM 827 N N . VAL A 1 98 ? -16.960 3.451 23.648 1.00 88.62 98 VAL A N 1
ATOM 828 C CA . VAL A 1 98 ? -17.290 4.534 24.586 1.00 88.62 98 VAL A CA 1
ATOM 829 C C . VAL A 1 98 ? -18.772 4.918 24.484 1.00 88.62 98 VAL A C 1
ATOM 831 O O . VAL A 1 98 ? -19.407 5.150 25.514 1.00 88.62 98 VAL A O 1
ATOM 834 N N . LYS A 1 99 ? -19.367 4.928 23.284 1.00 87.94 99 LYS A N 1
ATOM 835 C CA . LYS A 1 99 ? -20.815 5.152 23.103 1.00 87.94 99 LYS A CA 1
ATOM 836 C C . LYS A 1 99 ? -21.647 4.053 23.759 1.00 87.94 99 LYS A C 1
ATOM 838 O O . LYS A 1 99 ? -22.620 4.364 24.449 1.00 87.94 99 LYS A O 1
ATOM 843 N N . ASP A 1 100 ? -21.238 2.795 23.610 1.00 85.56 100 ASP A N 1
ATOM 844 C CA . ASP A 1 100 ? -21.899 1.672 24.274 1.00 85.56 100 ASP A CA 1
ATOM 845 C C . ASP A 1 100 ? -21.826 1.783 25.806 1.00 85.56 100 ASP A C 1
ATOM 847 O O . ASP A 1 100 ? -22.807 1.503 26.499 1.00 85.56 100 ASP A O 1
ATOM 851 N N . SER A 1 101 ? -20.723 2.316 26.348 1.00 82.88 101 SER A N 1
ATOM 852 C CA . SER A 1 101 ? -20.599 2.539 27.794 1.00 82.88 101 SER A CA 1
ATOM 853 C C . SER A 1 101 ? -21.698 3.423 28.385 1.00 82.88 101 SER A C 1
ATOM 855 O O . SER A 1 101 ? -22.122 3.182 29.516 1.00 82.88 101 SER A O 1
ATOM 857 N N . ILE A 1 102 ? -22.206 4.387 27.611 1.00 81.44 102 ILE A N 1
ATOM 858 C CA . ILE A 1 102 ? -23.281 5.300 28.019 1.00 81.44 102 ILE A CA 1
ATOM 859 C C . ILE A 1 102 ? -24.664 4.676 27.795 1.00 81.44 102 ILE A C 1
ATOM 861 O O . ILE A 1 102 ? -25.580 4.945 28.570 1.00 81.44 102 ILE A O 1
ATOM 865 N N . SER A 1 103 ? -24.829 3.882 26.734 1.00 75.50 103 SER A N 1
ATOM 866 C CA . SER A 1 103 ? -26.122 3.308 26.337 1.00 75.50 103 SER A CA 1
ATOM 867 C C . SER A 1 103 ? -26.488 2.050 27.124 1.00 75.50 103 SER A C 1
ATOM 869 O O . SER A 1 103 ? -27.645 1.866 27.496 1.00 75.50 103 SER A O 1
ATOM 871 N N . THR A 1 104 ? -25.513 1.174 27.350 1.00 66.69 104 THR A N 1
ATOM 872 C CA . THR A 1 104 ? -25.754 -0.212 27.774 1.00 66.69 104 THR A CA 1
ATOM 873 C C . THR A 1 104 ? -24.962 -0.583 29.030 1.00 66.69 104 THR A C 1
ATOM 875 O O . THR A 1 104 ? -25.316 -1.522 29.740 1.00 66.69 104 THR A O 1
ATOM 878 N N . GLY A 1 105 ? -23.897 0.164 29.334 1.00 59.09 105 GLY A N 1
ATOM 879 C CA . GLY A 1 105 ? -23.077 -0.048 30.522 1.00 59.09 105 GLY A CA 1
ATOM 880 C C . GLY A 1 105 ? -23.761 0.340 31.834 1.00 59.09 105 GLY A C 1
ATOM 881 O O . GLY A 1 105 ? -24.773 1.033 31.852 1.00 59.09 105 GLY A O 1
ATOM 882 N N . PHE A 1 106 ? -23.133 -0.012 32.961 1.00 56.22 106 PHE A N 1
ATOM 883 C CA . PHE A 1 106 ? -23.533 0.437 34.307 1.00 56.22 106 PHE A CA 1
ATOM 884 C C . PHE A 1 106 ? -23.726 1.969 34.417 1.00 56.22 106 PHE A C 1
ATOM 886 O O . PHE A 1 106 ? -24.497 2.428 35.252 1.00 56.22 106 PHE A O 1
ATOM 893 N N . LEU A 1 107 ? -23.101 2.764 33.537 1.00 55.88 107 LEU A N 1
ATOM 894 C CA . LEU A 1 107 ? -23.280 4.221 33.467 1.00 55.88 107 LEU A CA 1
ATOM 895 C C . LEU A 1 107 ? -24.666 4.655 32.947 1.00 55.88 107 LEU A C 1
ATOM 897 O O . LEU A 1 107 ? -25.091 5.775 33.236 1.00 55.88 107 LEU A O 1
ATOM 901 N N . ALA A 1 108 ? -25.382 3.797 32.211 1.00 52.69 108 ALA A N 1
ATOM 902 C CA . ALA A 1 108 ? -26.742 4.054 31.728 1.00 52.69 108 ALA A CA 1
ATOM 903 C C . ALA A 1 108 ? -27.764 4.121 32.878 1.00 52.69 108 ALA A C 1
ATOM 905 O O . ALA A 1 108 ? -28.759 4.838 32.779 1.00 52.69 108 ALA A O 1
ATOM 906 N N . ALA A 1 109 ? -27.492 3.427 33.990 1.00 50.28 109 ALA A N 1
ATOM 907 C CA . ALA A 1 109 ? -28.334 3.428 35.185 1.00 50.28 109 ALA A CA 1
ATOM 908 C C . ALA A 1 109 ? -28.158 4.685 36.062 1.00 50.28 109 ALA A C 1
ATOM 910 O O . ALA A 1 109 ? -28.870 4.843 37.045 1.00 50.28 109 ALA A O 1
ATOM 911 N N . GLY A 1 110 ? -27.228 5.596 35.731 1.00 42.25 110 GLY A N 1
ATOM 912 C CA . GLY A 1 110 ? -26.953 6.795 36.539 1.00 42.25 110 GLY A CA 1
ATOM 913 C C . GLY A 1 110 ? -26.288 6.510 37.893 1.00 42.25 110 GLY A C 1
ATOM 914 O O . GLY A 1 110 ? -26.050 7.433 38.670 1.00 42.25 110 GLY A O 1
ATOM 915 N N . GLU A 1 111 ? -25.948 5.251 38.155 1.00 43.16 111 GLU A N 1
ATOM 916 C CA . GLU A 1 111 ? -25.403 4.758 39.411 1.00 43.16 111 GLU A CA 1
ATOM 917 C C . GLU A 1 111 ? -23.964 4.295 39.165 1.00 43.16 111 GLU A C 1
ATOM 919 O O . GLU A 1 111 ? -23.690 3.455 38.308 1.00 43.16 111 GLU A O 1
ATOM 924 N N . GLY A 1 112 ? -23.006 4.890 39.881 1.00 45.97 112 GLY A N 1
ATOM 925 C CA . GLY A 1 112 ? -21.620 4.426 39.857 1.00 45.97 112 GLY A CA 1
ATOM 926 C C . GLY A 1 112 ? -21.506 2.960 40.298 1.00 45.97 112 GLY A C 1
ATOM 927 O O . GLY A 1 112 ? -22.437 2.397 40.867 1.00 45.97 112 GLY A O 1
ATOM 928 N N . LEU A 1 113 ? -20.331 2.361 40.076 1.00 47.78 113 LEU A N 1
ATOM 929 C CA . LEU A 1 113 ? -19.921 0.975 40.400 1.00 47.78 113 LEU A CA 1
ATOM 930 C C . LEU A 1 113 ? -20.080 0.534 41.883 1.00 47.78 113 LEU A C 1
ATOM 932 O O . LEU A 1 113 ? -19.449 -0.428 42.319 1.00 47.78 113 LEU A O 1
ATOM 936 N N . SER A 1 114 ? -20.871 1.237 42.687 1.00 39.84 114 SER A N 1
ATOM 937 C CA . SER A 1 114 ? -20.921 1.156 44.142 1.00 39.84 114 SER A CA 1
ATOM 938 C C . SER A 1 114 ? -22.279 0.764 44.738 1.00 39.84 114 SER A C 1
ATOM 940 O O . SER A 1 114 ? -22.360 0.733 45.968 1.00 39.84 114 SER A O 1
ATOM 942 N N . GLN A 1 115 ? -23.307 0.401 43.954 1.00 40.25 115 GLN A N 1
ATOM 943 C CA . GLN A 1 115 ? -24.576 -0.101 44.516 1.00 40.25 115 GLN A CA 1
ATOM 944 C C . GLN A 1 115 ? -24.888 -1.580 44.214 1.00 40.25 115 GLN A C 1
ATOM 946 O O . GLN A 1 115 ? -24.593 -2.071 43.122 1.00 40.25 115 GLN A O 1
ATOM 951 N N . PRO A 1 116 ? -25.452 -2.331 45.187 1.00 39.06 116 PRO A N 1
ATOM 952 C CA . PRO A 1 116 ? -25.711 -3.759 45.046 1.00 39.06 116 PRO A CA 1
ATOM 953 C C . PRO A 1 116 ? -26.971 -4.001 44.207 1.00 39.06 116 PRO A C 1
ATOM 955 O O . PRO A 1 116 ? -28.050 -3.534 44.550 1.00 39.06 116 PRO A O 1
ATOM 958 N N . LEU A 1 117 ? -26.857 -4.823 43.162 1.00 46.72 117 LEU A N 1
ATOM 959 C CA . LEU A 1 117 ? -27.933 -5.163 42.217 1.00 46.72 117 LEU A CA 1
ATOM 960 C C . LEU A 1 117 ? -29.006 -6.132 42.781 1.00 46.72 117 LEU A C 1
ATOM 962 O O . LEU A 1 117 ? -29.613 -6.894 42.033 1.00 46.72 117 LEU A O 1
ATOM 966 N N . LEU A 1 118 ? -29.204 -6.174 44.102 1.00 44.25 118 LEU A N 1
ATOM 967 C CA . LEU A 1 118 ? -30.074 -7.142 44.785 1.00 44.25 118 LEU A CA 1
ATOM 968 C C . LEU A 1 118 ? -30.798 -6.488 45.975 1.00 44.25 118 LEU A C 1
ATOM 970 O O . LEU A 1 118 ? -30.525 -6.803 47.133 1.00 44.25 118 LEU A O 1
ATOM 974 N N . GLU A 1 119 ? -31.761 -5.608 45.700 1.00 35.84 119 GLU A N 1
ATOM 975 C CA . GLU A 1 119 ? -32.816 -5.292 46.673 1.00 35.84 119 GLU A CA 1
ATOM 976 C C . GLU A 1 119 ? -33.891 -6.389 46.629 1.00 35.84 119 GLU A C 1
ATOM 978 O O . GLU A 1 119 ? -34.885 -6.314 45.911 1.00 35.84 119 GLU A O 1
ATOM 983 N N . GLY A 1 120 ? -33.650 -7.459 47.390 1.00 37.94 120 GLY A N 1
ATOM 984 C CA . GLY A 1 120 ? -34.691 -8.384 47.832 1.00 37.94 120 GLY A CA 1
ATOM 985 C C . GLY A 1 120 ? -35.368 -7.850 49.100 1.00 37.94 120 GLY A C 1
ATOM 986 O O . GLY A 1 120 ? -34.690 -7.361 49.998 1.00 37.94 120 GLY A O 1
ATOM 987 N N . GLU A 1 121 ? -36.696 -7.944 49.130 1.00 32.25 121 GLU A N 1
ATOM 988 C CA . GLU A 1 121 ? -37.667 -7.409 50.099 1.00 32.25 121 GLU A CA 1
ATOM 989 C C . GLU A 1 121 ? -37.263 -7.314 51.593 1.00 32.25 121 GLU A C 1
ATOM 991 O O . GLU A 1 121 ? -36.549 -8.169 52.125 1.00 32.25 121 GLU A O 1
ATOM 996 N N . PRO A 1 122 ? -37.820 -6.334 52.343 1.00 38.44 122 PRO A N 1
ATOM 997 C CA . PRO A 1 122 ? -37.493 -6.124 53.744 1.00 38.44 122 PRO A CA 1
ATOM 998 C C . PRO A 1 122 ? -38.279 -7.093 54.633 1.00 38.44 122 PRO A C 1
ATOM 1000 O O . PRO A 1 122 ? -39.417 -6.833 55.018 1.00 38.44 122 PRO A O 1
ATOM 1003 N N . THR A 1 123 ? -37.652 -8.191 55.049 1.00 35.59 123 THR A N 1
ATOM 1004 C CA . THR A 1 123 ? -38.103 -8.935 56.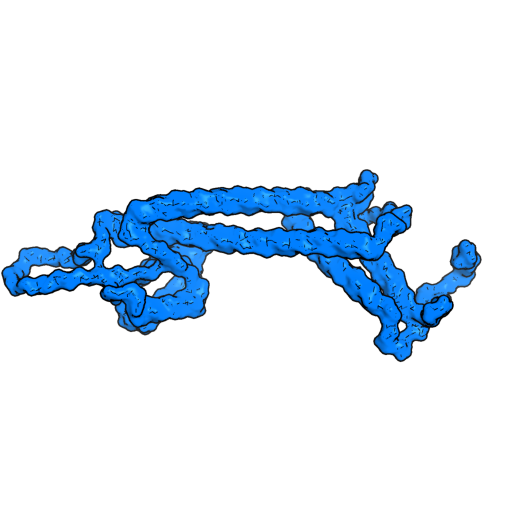231 1.00 35.59 123 THR A CA 1
ATOM 1005 C C . THR A 1 123 ? -36.927 -9.354 57.107 1.00 35.59 123 THR A C 1
ATOM 1007 O O . THR A 1 123 ? -36.049 -10.101 56.697 1.00 35.59 123 THR A O 1
ATOM 1010 N N . GLY A 1 124 ? -36.962 -8.912 58.367 1.00 34.00 124 GLY A N 1
ATOM 1011 C CA . GLY A 1 124 ? -36.320 -9.629 59.470 1.00 34.00 124 GLY A CA 1
ATOM 1012 C C . GLY A 1 124 ? -34.965 -9.098 59.939 1.00 34.00 124 GLY A C 1
ATOM 1013 O O . GLY A 1 124 ? -33.930 -9.280 59.314 1.00 34.00 124 GLY A O 1
ATOM 1014 N N . GLN A 1 125 ? -35.012 -8.492 61.123 1.00 39.44 125 GLN A N 1
ATOM 1015 C CA . GLN A 1 125 ? -33.930 -8.131 62.041 1.00 39.44 125 GLN A CA 1
ATOM 1016 C C . GLN A 1 125 ? -32.644 -8.986 61.980 1.00 39.44 125 GLN A C 1
ATOM 1018 O O . GLN A 1 125 ? -32.678 -10.202 62.138 1.00 39.44 125 GLN A O 1
ATOM 1023 N N . GLY A 1 126 ? -31.498 -8.291 61.979 1.00 35.97 126 GLY A N 1
ATOM 1024 C CA . GLY A 1 126 ? -30.329 -8.704 62.761 1.00 35.97 126 GLY A CA 1
ATOM 1025 C C . GLY A 1 126 ? -29.172 -9.370 62.015 1.00 35.97 126 GLY A C 1
ATOM 1026 O O . GLY A 1 126 ? -28.954 -10.563 62.165 1.00 35.97 126 GLY A O 1
ATOM 1027 N N . SER A 1 127 ? -28.326 -8.585 61.340 1.00 32.88 127 SER A N 1
ATOM 1028 C CA . SER A 1 127 ? -26.864 -8.772 61.355 1.00 32.88 127 SER A CA 1
ATOM 1029 C C . SER A 1 127 ? -26.191 -7.592 60.652 1.00 32.88 127 SER A C 1
ATOM 1031 O O . SER A 1 127 ? -26.501 -7.313 59.497 1.00 32.88 127 SER A O 1
ATOM 1033 N N . ARG A 1 128 ? -25.255 -6.903 61.317 1.00 39.94 128 ARG A N 1
ATOM 1034 C CA . ARG A 1 128 ? -24.321 -5.974 60.658 1.00 39.94 128 ARG A CA 1
ATOM 1035 C C . ARG A 1 128 ? -23.400 -6.802 59.753 1.00 39.94 128 ARG A C 1
ATOM 1037 O O . ARG A 1 128 ? -22.318 -7.205 60.177 1.00 39.94 128 ARG A O 1
ATOM 1044 N N . ARG A 1 129 ? -23.848 -7.125 58.538 1.00 38.16 129 ARG A N 1
ATOM 1045 C CA . ARG A 1 129 ? -22.978 -7.669 57.491 1.00 38.16 129 ARG A CA 1
ATOM 1046 C C . ARG A 1 129 ? -22.120 -6.520 56.978 1.00 38.16 129 ARG A C 1
ATOM 1048 O O . ARG A 1 129 ? -22.642 -5.461 56.656 1.00 38.16 129 ARG A O 1
ATOM 1055 N N . ARG A 1 130 ? -20.803 -6.734 56.983 1.00 38.47 130 ARG A N 1
ATOM 1056 C CA . ARG A 1 130 ? -19.810 -5.870 56.341 1.00 38.47 130 ARG A CA 1
ATOM 1057 C C . ARG A 1 130 ? -20.321 -5.479 54.953 1.00 38.47 130 ARG A C 1
ATOM 1059 O O . ARG A 1 130 ? -20.633 -6.369 54.165 1.00 38.47 130 ARG A O 1
ATOM 1066 N N . GLU A 1 131 ? -20.399 -4.181 54.685 1.00 39.84 131 GLU A N 1
ATOM 1067 C CA . GLU A 1 131 ? -20.475 -3.627 53.333 1.00 39.84 131 GLU A CA 1
ATOM 1068 C C . GLU A 1 131 ? -19.160 -3.968 52.615 1.00 39.84 131 GLU A C 1
ATOM 1070 O O . GLU A 1 131 ? -18.245 -3.156 52.518 1.00 39.84 131 GLU A O 1
ATOM 1075 N N . ASP A 1 132 ? -19.016 -5.219 52.174 1.00 39.75 132 ASP A N 1
ATOM 1076 C CA . ASP A 1 132 ? -18.047 -5.563 51.139 1.00 39.75 132 ASP A CA 1
ATOM 1077 C C . ASP A 1 132 ? -18.602 -4.962 49.847 1.00 39.75 132 ASP A C 1
ATOM 1079 O O . ASP A 1 132 ? -19.430 -5.564 49.161 1.00 39.75 132 ASP A O 1
ATOM 1083 N N . HIS A 1 133 ? -18.206 -3.722 49.555 1.00 44.81 133 HIS A N 1
ATOM 1084 C CA . HIS A 1 133 ? -18.433 -3.106 48.254 1.00 44.81 133 HIS A CA 1
ATOM 1085 C C . HIS A 1 133 ? -17.832 -4.029 47.188 1.00 44.81 133 HIS A C 1
ATOM 1087 O O . HIS A 1 133 ? -16.613 -4.109 47.026 1.00 44.81 133 HIS A O 1
ATOM 1093 N N . MET A 1 134 ? -18.693 -4.779 46.500 1.00 53.69 134 MET A N 1
ATOM 1094 C CA . MET A 1 134 ? -18.292 -5.743 45.485 1.00 53.69 134 MET A CA 1
ATOM 1095 C C . MET A 1 134 ? -17.803 -4.973 44.253 1.00 53.69 134 MET A C 1
ATOM 1097 O O . MET A 1 134 ? -18.585 -4.619 43.379 1.00 53.69 134 MET A O 1
ATOM 1101 N N . GLN A 1 135 ? -16.509 -4.655 44.210 1.00 64.38 135 GLN A N 1
ATOM 1102 C CA . GLN A 1 135 ? -15.907 -3.965 43.073 1.00 64.38 135 GLN A CA 1
ATOM 1103 C C . GLN A 1 135 ? -15.871 -4.910 41.865 1.00 64.38 135 GLN A C 1
ATOM 1105 O O . GLN A 1 135 ? -15.230 -5.969 41.886 1.00 64.38 135 GLN A O 1
ATOM 1110 N N . PHE A 1 136 ? -16.596 -4.535 40.814 1.00 73.62 136 PHE A N 1
ATOM 1111 C CA . PHE A 1 136 ? -16.531 -5.188 39.514 1.00 73.62 136 PHE A CA 1
ATOM 1112 C C . PHE A 1 136 ? -15.495 -4.479 38.647 1.00 73.62 136 PHE A C 1
ATOM 1114 O O . PHE A 1 136 ? -15.413 -3.254 38.622 1.00 73.62 136 PHE A O 1
ATOM 1121 N N . SER A 1 137 ? -14.700 -5.268 37.936 1.00 83.56 137 SER A N 1
ATOM 1122 C CA . SER A 1 137 ? -13.792 -4.794 36.900 1.00 83.56 137 SER A CA 1
ATOM 1123 C C . SER A 1 137 ? -14.324 -5.244 35.548 1.00 83.56 137 SER A C 1
ATOM 1125 O O . SER A 1 137 ? -15.021 -6.260 35.442 1.00 83.56 137 SER A O 1
ATOM 1127 N N . ASN A 1 138 ? -14.022 -4.469 34.518 1.00 87.75 138 ASN A N 1
ATOM 1128 C CA . ASN A 1 138 ? -14.476 -4.725 33.170 1.00 87.75 138 ASN A CA 1
ATOM 1129 C C . ASN A 1 138 ? -13.352 -4.570 32.148 1.00 87.75 138 ASN A C 1
ATOM 1131 O O . ASN A 1 138 ? -12.411 -3.802 32.327 1.00 87.75 138 ASN A O 1
ATOM 1135 N N . ILE A 1 139 ? -13.469 -5.337 31.068 1.00 90.38 139 ILE A N 1
ATOM 1136 C CA . ILE A 1 139 ? -12.612 -5.255 29.886 1.00 90.38 139 ILE A CA 1
ATOM 1137 C C . ILE A 1 139 ? -13.537 -5.148 28.683 1.00 90.38 139 ILE A C 1
ATOM 1139 O O . ILE A 1 139 ? -14.436 -5.977 28.533 1.00 90.38 139 ILE A O 1
ATOM 1143 N N . ALA A 1 140 ? -13.311 -4.145 27.842 1.00 91.75 140 ALA A N 1
ATOM 1144 C CA . ALA A 1 140 ? -14.117 -3.899 26.659 1.00 91.75 140 ALA A CA 1
ATOM 1145 C C . ALA A 1 140 ? -13.261 -3.858 25.398 1.00 91.75 140 ALA A C 1
ATOM 1147 O O . ALA A 1 140 ? -12.083 -3.499 25.436 1.00 91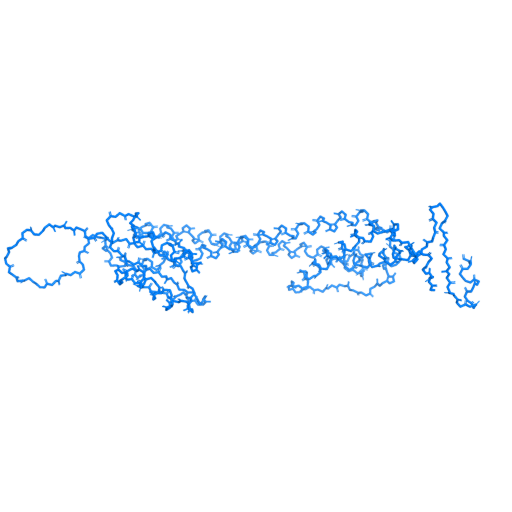.75 140 ALA A O 1
ATOM 1148 N N . GLY A 1 141 ? -13.857 -4.239 24.280 1.00 93.12 141 GLY A N 1
ATOM 1149 C CA . GLY A 1 141 ? -13.164 -4.307 23.006 1.00 93.12 141 GLY A CA 1
ATOM 1150 C C . GLY A 1 141 ? -14.115 -4.560 21.854 1.00 93.12 141 GLY A C 1
ATOM 1151 O O . GLY A 1 141 ? -15.334 -4.559 22.032 1.00 93.12 141 GLY A O 1
ATOM 1152 N N . VAL A 1 142 ? -13.553 -4.804 20.675 1.00 93.19 142 VAL A N 1
ATOM 1153 C CA . VAL A 1 142 ? -14.319 -5.112 19.464 1.00 93.19 142 VAL A CA 1
ATOM 1154 C C . VAL A 1 142 ? -13.938 -6.494 18.944 1.00 93.19 142 VAL A C 1
ATOM 1156 O O . VAL A 1 142 ? -12.766 -6.864 18.906 1.00 93.19 142 VAL A O 1
ATOM 1159 N N . VAL A 1 143 ? -14.944 -7.280 18.564 1.00 94.06 143 VAL A N 1
ATOM 1160 C CA . VAL A 1 143 ? -14.791 -8.620 17.987 1.00 94.06 143 VAL A CA 1
ATOM 1161 C C . VAL A 1 143 ? -15.631 -8.745 16.721 1.00 94.06 143 VAL A C 1
ATOM 1163 O O . VAL A 1 143 ? -16.662 -8.086 16.573 1.00 94.06 143 VAL A O 1
ATOM 1166 N N . LYS A 1 144 ? -15.208 -9.598 15.788 1.00 93.12 144 LYS A N 1
ATOM 1167 C CA . LYS A 1 144 ? -16.015 -9.927 14.610 1.00 93.12 144 LYS A CA 1
ATOM 1168 C C . LYS A 1 144 ? -17.276 -10.679 15.020 1.00 93.12 144 LYS A C 1
ATOM 1170 O O . LYS A 1 144 ? -17.247 -11.509 15.928 1.00 93.12 144 LYS A O 1
ATOM 1175 N N . MET A 1 145 ? -18.373 -10.430 14.310 1.00 90.44 145 MET A N 1
ATOM 1176 C CA . MET A 1 145 ? -19.662 -11.064 14.596 1.00 90.44 145 MET A CA 1
ATOM 1177 C C . MET A 1 145 ? -19.600 -12.599 14.487 1.00 90.44 145 MET A C 1
ATOM 1179 O O . MET A 1 145 ? -20.193 -13.300 15.299 1.00 90.44 145 MET A O 1
ATOM 1183 N N . GLU A 1 146 ? -18.820 -13.122 13.537 1.00 92.31 146 GLU A N 1
ATOM 1184 C CA . GLU A 1 146 ? -18.612 -14.565 13.334 1.00 92.31 146 GLU A CA 1
ATOM 1185 C C . GLU A 1 146 ? -17.903 -15.262 14.510 1.00 92.31 146 GLU A C 1
ATOM 1187 O O . GLU A 1 146 ? -18.151 -16.439 14.776 1.00 92.31 146 GLU A O 1
ATOM 1192 N N . ASP A 1 147 ? -17.080 -14.525 15.261 1.00 92.31 147 ASP A N 1
ATOM 1193 C CA . ASP A 1 147 ? -16.254 -15.068 16.341 1.00 92.31 147 ASP A CA 1
ATOM 1194 C C . ASP A 1 147 ? -16.894 -14.916 17.730 1.00 92.31 147 ASP A C 1
ATOM 1196 O O . ASP A 1 147 ? -16.386 -15.488 18.699 1.00 92.31 147 ASP A O 1
ATOM 1200 N N . GLN A 1 148 ? -18.018 -14.196 17.852 1.00 92.62 148 GLN A N 1
ATOM 1201 C CA . GLN A 1 148 ? -18.664 -13.884 19.136 1.00 92.62 148 GLN A CA 1
ATOM 1202 C C . GLN A 1 148 ? -18.908 -15.125 20.005 1.00 92.62 148 GLN A C 1
ATOM 1204 O O . GLN A 1 148 ? -18.495 -15.167 21.167 1.00 92.62 148 GLN A O 1
ATOM 1209 N N . GLU A 1 149 ? -19.559 -16.158 19.454 1.00 91.50 149 GLU A N 1
ATOM 1210 C CA . GLU A 1 149 ? -19.895 -17.368 20.214 1.00 91.50 149 GLU A CA 1
ATOM 1211 C C . GLU A 1 149 ? -18.643 -18.124 20.670 1.00 91.50 149 GLU A C 1
ATOM 1213 O O . GLU A 1 149 ? -18.570 -18.612 21.803 1.00 91.50 149 GLU A O 1
ATOM 1218 N N . SER A 1 150 ? -17.655 -18.240 19.779 1.00 93.56 150 SER A N 1
ATOM 1219 C CA . SER A 1 150 ? -16.392 -18.927 20.053 1.00 93.56 150 SER A CA 1
ATOM 1220 C C . SER A 1 150 ? -15.600 -18.193 21.137 1.00 93.56 150 SER A C 1
ATOM 1222 O O . SER A 1 150 ? -15.124 -18.806 22.103 1.00 93.56 150 SER A O 1
ATOM 1224 N N . PHE A 1 151 ? -15.540 -16.865 21.034 1.00 93.75 151 PHE A N 1
ATOM 1225 C CA . PHE A 1 151 ? -14.898 -15.983 21.997 1.00 93.75 151 PHE A CA 1
ATOM 1226 C C . PHE A 1 151 ? -15.558 -16.082 23.378 1.00 93.75 151 PHE A C 1
ATOM 1228 O O . PHE A 1 151 ? -14.882 -16.406 24.359 1.00 93.75 151 PHE A O 1
ATOM 1235 N N . ALA A 1 152 ? -16.884 -15.924 23.458 1.00 91.81 152 ALA A N 1
ATOM 1236 C CA . ALA A 1 152 ? -17.638 -16.023 24.708 1.00 91.81 152 ALA A CA 1
ATOM 1237 C C . ALA A 1 152 ? -17.443 -17.383 25.397 1.00 91.81 152 ALA A C 1
ATOM 1239 O O . ALA A 1 152 ? -17.169 -17.451 26.598 1.00 91.81 152 ALA A O 1
ATOM 1240 N N . ARG A 1 153 ? -17.506 -18.485 24.633 1.00 92.06 153 ARG A N 1
ATOM 1241 C CA . ARG A 1 153 ? -17.261 -19.841 25.155 1.00 92.06 153 ARG A CA 1
ATOM 1242 C C . ARG A 1 153 ? -15.837 -20.005 25.677 1.00 92.06 153 ARG A C 1
ATOM 1244 O O . ARG A 1 153 ? -15.645 -20.658 26.703 1.00 92.06 153 ARG A O 1
ATOM 1251 N N . THR A 1 154 ? -14.847 -19.436 24.993 1.00 93.31 154 THR A N 1
ATOM 1252 C CA . THR A 1 154 ? -13.436 -19.511 25.396 1.00 93.31 154 THR A CA 1
ATOM 1253 C C . THR A 1 154 ? -13.200 -18.764 26.704 1.00 93.31 154 THR A C 1
ATOM 1255 O O . THR A 1 154 ? -12.624 -19.334 27.636 1.00 93.31 154 THR A O 1
ATOM 1258 N N . VAL A 1 155 ? -13.718 -17.536 26.814 1.00 91.62 155 VAL A N 1
ATOM 1259 C CA . VAL A 1 155 ? -13.672 -16.740 28.047 1.00 91.62 155 VAL A CA 1
ATOM 1260 C C . VAL A 1 155 ? -14.351 -17.500 29.186 1.00 91.62 155 VAL A C 1
ATOM 1262 O O . VAL A 1 155 ? -13.704 -17.779 30.195 1.00 91.62 155 VAL A O 1
ATOM 1265 N N . PHE A 1 156 ? -15.596 -17.945 28.996 1.00 89.88 156 PHE A N 1
ATOM 1266 C CA . PHE A 1 156 ? -16.370 -18.662 30.014 1.00 89.88 156 PHE A CA 1
ATOM 1267 C C . PHE A 1 156 ? -15.665 -19.930 30.520 1.00 89.88 156 PHE A C 1
ATOM 1269 O O . PHE A 1 156 ? -15.600 -20.185 31.726 1.00 89.88 156 PHE A O 1
ATOM 1276 N N . ARG A 1 157 ? -15.090 -20.731 29.610 1.00 91.00 157 ARG A N 1
ATOM 1277 C CA . ARG A 1 157 ? -14.349 -21.954 29.966 1.00 91.00 157 ARG A CA 1
ATOM 1278 C C . ARG A 1 157 ? -13.079 -21.639 30.755 1.00 91.00 157 ARG A C 1
ATOM 1280 O O . ARG A 1 157 ? -12.809 -22.299 31.759 1.00 91.00 157 ARG A O 1
ATOM 1287 N N . ALA A 1 158 ? -12.314 -20.630 30.341 1.00 88.62 158 ALA A N 1
ATOM 1288 C CA . ALA A 1 158 ? -11.064 -20.251 30.998 1.00 88.62 158 ALA A CA 1
ATOM 1289 C C . ALA A 1 158 ? -11.276 -19.636 32.395 1.00 88.62 158 ALA A C 1
ATOM 1291 O O . ALA A 1 158 ? -10.433 -19.794 33.292 1.00 88.62 158 ALA A O 1
ATOM 1292 N N . THR A 1 159 ? -12.404 -18.951 32.589 1.00 86.50 159 THR A N 1
ATOM 1293 C CA . THR A 1 159 ? -12.777 -18.289 33.847 1.00 86.50 159 THR A CA 1
ATOM 1294 C C . THR A 1 159 ? -13.670 -19.150 34.741 1.00 86.50 159 THR A C 1
ATOM 1296 O O . THR A 1 159 ? -13.964 -18.753 35.871 1.00 86.50 159 THR A O 1
ATOM 1299 N N . ARG A 1 160 ? -14.038 -20.357 34.284 1.00 86.38 160 ARG A N 1
ATOM 1300 C CA . ARG A 1 160 ? -14.945 -21.300 34.964 1.00 86.38 160 ARG A CA 1
ATOM 1301 C C . ARG A 1 160 ? -16.313 -20.683 35.282 1.00 86.38 160 ARG A C 1
ATOM 1303 O O . ARG A 1 160 ? -16.875 -20.952 36.337 1.00 86.38 160 ARG A O 1
ATOM 1310 N N . GLY A 1 161 ? -16.814 -19.841 34.382 1.00 85.06 161 GLY A N 1
ATOM 1311 C CA . GLY A 1 161 ? -18.118 -19.190 34.506 1.00 85.06 161 GLY A CA 1
ATOM 1312 C C . GLY A 1 161 ? -18.182 -18.005 35.469 1.00 85.06 161 GLY A C 1
ATOM 1313 O O . GLY A 1 161 ? -19.270 -17.522 35.747 1.00 85.06 161 GLY A O 1
ATOM 1314 N N . ASN A 1 162 ? -17.041 -17.496 35.945 1.00 85.38 162 ASN A N 1
ATOM 1315 C CA . ASN A 1 162 ? -16.992 -16.332 36.844 1.00 85.38 162 ASN A CA 1
ATOM 1316 C C . ASN A 1 162 ? -16.975 -14.980 36.105 1.00 85.38 162 ASN A C 1
ATOM 1318 O O . ASN A 1 162 ? -16.531 -13.977 36.660 1.00 85.38 162 ASN A O 1
ATOM 1322 N N . THR A 1 163 ? -17.396 -14.957 34.841 1.00 86.81 163 THR A N 1
ATOM 1323 C CA . THR A 1 163 ? -17.414 -13.753 34.002 1.00 86.81 163 THR A CA 1
ATOM 1324 C C . THR A 1 163 ? -18.725 -13.643 33.257 1.00 86.81 163 THR A C 1
ATOM 1326 O O . THR A 1 163 ? -19.215 -14.644 32.731 1.00 86.81 163 THR A O 1
ATOM 1329 N N . PHE A 1 164 ? -19.238 -12.425 33.153 1.00 88.12 164 PHE A N 1
ATOM 1330 C CA . PHE A 1 164 ? -20.412 -12.103 32.356 1.00 88.12 164 PHE A CA 1
ATOM 1331 C C . PHE A 1 164 ? -19.977 -11.327 31.111 1.00 88.12 164 PHE A C 1
ATOM 1333 O O . PHE A 1 164 ? -19.273 -10.328 31.230 1.00 88.12 164 PHE A O 1
ATOM 1340 N N . THR A 1 165 ? -20.348 -11.809 29.925 1.00 89.88 165 THR A N 1
ATOM 1341 C CA . THR A 1 165 ? -19.975 -11.202 28.639 1.00 89.88 165 THR A CA 1
ATOM 1342 C C . THR A 1 165 ? -21.211 -10.670 27.935 1.00 89.88 165 THR A C 1
ATOM 1344 O O . THR A 1 165 ? -22.135 -11.439 27.668 1.00 89.88 165 THR A O 1
ATOM 1347 N N . GLN A 1 166 ? -21.202 -9.388 27.598 1.00 89.56 166 GLN A N 1
ATOM 1348 C CA . GLN A 1 166 ? -22.250 -8.733 26.829 1.00 89.56 166 GLN A CA 1
ATOM 1349 C C . GLN A 1 166 ? -21.713 -8.323 25.461 1.00 89.56 166 GLN A C 1
ATOM 1351 O O . GLN A 1 166 ? -20.556 -7.920 25.358 1.00 89.56 166 GLN A O 1
ATOM 1356 N N . PHE A 1 167 ? -22.553 -8.429 24.432 1.00 91.25 167 PHE A N 1
ATOM 1357 C CA . PHE A 1 167 ? -22.236 -8.002 23.073 1.00 91.25 167 PHE A CA 1
ATOM 1358 C C . PHE A 1 167 ? -23.258 -6.979 22.594 1.00 91.25 167 PHE A C 1
ATOM 1360 O O . PHE A 1 167 ? -24.453 -7.136 22.849 1.00 91.25 167 PHE A O 1
ATOM 1367 N N . VAL A 1 168 ? -22.778 -5.969 21.876 1.00 90.69 168 VAL A N 1
ATOM 1368 C CA . VAL A 1 168 ? -23.597 -4.972 21.189 1.00 90.69 168 VAL A CA 1
ATOM 1369 C C . VAL A 1 168 ? -23.102 -4.853 19.757 1.00 90.69 168 VAL A C 1
ATOM 1371 O O . VAL A 1 168 ? -21.919 -4.627 19.498 1.00 90.69 168 VAL A O 1
ATOM 1374 N N . GLU A 1 169 ? -24.003 -5.072 18.808 1.00 89.56 169 GLU A N 1
ATOM 1375 C CA . GLU A 1 169 ? -23.675 -5.048 17.386 1.00 89.56 169 GLU A CA 1
ATOM 1376 C C . GLU A 1 169 ? -23.394 -3.619 16.915 1.00 89.56 169 GLU A C 1
ATOM 1378 O O . GLU A 1 169 ? -24.138 -2.690 17.229 1.00 89.56 169 GLU A O 1
ATOM 1383 N N . ILE A 1 170 ? -22.321 -3.448 16.137 1.00 86.88 170 ILE A N 1
ATOM 1384 C CA . ILE A 1 170 ? -22.011 -2.181 15.478 1.00 86.88 170 ILE A CA 1
ATOM 1385 C C . ILE A 1 170 ? -22.662 -2.226 14.086 1.00 86.88 170 ILE A C 1
ATOM 1387 O O . ILE A 1 170 ? -22.291 -3.088 13.278 1.00 86.88 170 ILE A O 1
ATOM 1391 N N . PRO A 1 171 ? -23.601 -1.314 13.766 1.00 82.25 171 PRO A N 1
ATOM 1392 C CA . PRO A 1 171 ? -24.256 -1.281 12.461 1.00 82.25 171 PRO A CA 1
ATOM 1393 C C . PRO A 1 171 ? -23.248 -1.243 11.304 1.00 82.25 171 PRO A C 1
ATOM 1395 O O . PRO A 1 171 ? -22.198 -0.612 11.407 1.00 82.25 171 PRO A O 1
ATOM 1398 N N . ASP A 1 172 ? -23.565 -1.941 10.211 1.00 78.19 172 ASP A N 1
ATOM 1399 C CA . ASP A 1 172 ? -22.852 -1.910 8.922 1.00 78.19 172 ASP A CA 1
ATOM 1400 C C . ASP A 1 172 ? -21.376 -2.360 8.906 1.00 78.19 172 ASP A C 1
ATOM 1402 O O . ASP A 1 172 ? -20.735 -2.321 7.857 1.00 78.19 172 ASP A O 1
ATOM 1406 N N . THR A 1 173 ? -20.827 -2.859 10.019 1.00 79.31 173 THR A N 1
ATOM 1407 C CA . THR A 1 173 ? -19.399 -3.243 10.110 1.00 79.31 173 THR A CA 1
ATOM 1408 C C . THR A 1 173 ? -19.154 -4.742 10.298 1.00 79.31 173 THR A C 1
ATOM 1410 O O . THR A 1 173 ? -18.006 -5.177 10.259 1.00 79.31 173 THR A O 1
ATOM 1413 N N . ARG A 1 174 ? -20.206 -5.558 10.503 1.00 88.50 174 ARG A N 1
ATOM 1414 C CA . ARG A 1 174 ? -20.104 -6.985 10.911 1.00 88.50 174 ARG A CA 1
ATOM 1415 C C . ARG A 1 174 ? -19.183 -7.208 12.126 1.00 88.50 174 ARG A C 1
ATOM 1417 O O . ARG A 1 174 ? -18.633 -8.296 12.319 1.00 88.50 174 ARG A O 1
ATOM 1424 N N . LYS A 1 175 ? -19.018 -6.173 12.947 1.00 91.56 175 LYS A N 1
ATOM 1425 C CA . LYS A 1 175 ? -18.255 -6.169 14.192 1.00 91.56 175 LYS A CA 1
ATOM 1426 C C . LYS A 1 175 ? -19.198 -5.898 15.354 1.00 91.56 175 LYS A C 1
ATOM 1428 O O . LYS A 1 175 ? -20.331 -5.441 15.184 1.00 91.56 175 LYS A O 1
ATOM 1433 N N . SER A 1 176 ? -18.757 -6.219 16.555 1.00 91.56 176 SER A N 1
ATOM 1434 C CA . SER A 1 176 ? -19.545 -6.015 17.761 1.00 91.56 176 SER A CA 1
ATOM 1435 C C . SER A 1 176 ? -18.649 -5.623 18.913 1.00 91.56 176 SER A C 1
ATOM 1437 O O . SER A 1 176 ? -17.574 -6.195 19.101 1.00 91.56 176 SER A O 1
ATOM 1439 N N . VAL A 1 177 ? -19.114 -4.646 19.680 1.00 92.94 177 VAL A N 1
ATOM 1440 C CA . VAL A 1 177 ? -18.518 -4.293 20.960 1.00 92.94 177 VAL A CA 1
ATOM 1441 C C . VAL A 1 177 ? -18.799 -5.433 21.924 1.00 92.94 177 VAL A C 1
ATOM 1443 O O . VAL A 1 177 ? -19.923 -5.929 21.995 1.00 92.94 177 VAL A O 1
ATOM 1446 N N . PHE A 1 178 ? -17.781 -5.862 22.656 1.00 92.88 178 PHE A N 1
ATOM 1447 C CA . PHE A 1 178 ? -17.939 -6.784 23.766 1.00 92.88 178 PHE A CA 1
ATOM 1448 C C . PHE A 1 178 ? -17.528 -6.110 25.067 1.00 92.88 178 PHE A C 1
ATOM 1450 O O . PHE A 1 178 ? -16.581 -5.323 25.103 1.00 92.88 178 PHE A O 1
ATOM 1457 N N . VAL A 1 179 ? -18.197 -6.485 26.153 1.00 91.25 179 VAL A N 1
ATOM 1458 C CA . VAL A 1 179 ? -17.850 -6.062 27.510 1.00 91.25 179 VAL A CA 1
ATOM 1459 C C . VAL A 1 179 ? -17.860 -7.278 28.419 1.00 91.25 179 VAL A C 1
ATOM 1461 O O . VAL A 1 179 ? -18.848 -8.007 28.500 1.00 91.25 179 VAL A O 1
ATOM 1464 N N . ILE A 1 180 ? -16.735 -7.526 29.085 1.00 90.25 180 ILE A N 1
ATOM 1465 C CA . ILE A 1 180 ? -16.548 -8.647 30.005 1.00 90.25 180 ILE A CA 1
ATOM 1466 C C . ILE A 1 180 ? -16.486 -8.088 31.414 1.00 90.25 180 ILE A C 1
ATOM 1468 O O . ILE A 1 180 ? -15.518 -7.420 31.767 1.00 90.25 180 ILE A O 1
ATOM 1472 N N . TYR A 1 181 ? -17.482 -8.416 32.225 1.00 87.69 181 TYR A N 1
ATOM 1473 C CA . TYR A 1 181 ? -17.540 -8.075 33.637 1.00 87.69 181 TYR A CA 1
ATOM 1474 C C . TYR A 1 181 ? -17.051 -9.238 34.489 1.00 87.69 181 TYR A C 1
ATOM 1476 O O . TYR A 1 181 ? -17.409 -10.400 34.261 1.00 87.69 181 TYR A O 1
ATOM 1484 N N . PHE A 1 182 ? -16.245 -8.923 35.496 1.00 86.38 182 PHE A N 1
ATOM 1485 C CA . PHE A 1 182 ? -15.748 -9.901 36.447 1.00 86.38 182 PHE A CA 1
ATOM 1486 C C . PHE A 1 182 ? -15.482 -9.283 37.813 1.00 86.38 182 PHE A C 1
ATOM 1488 O O . PHE A 1 182 ? -15.164 -8.102 37.946 1.00 86.38 182 PHE A O 1
ATOM 1495 N N . GLN A 1 183 ? -15.611 -10.096 38.855 1.00 80.88 183 GLN A N 1
ATOM 1496 C CA . GLN A 1 183 ? -15.353 -9.643 40.212 1.00 80.88 183 GLN A CA 1
ATOM 1497 C C . GLN A 1 183 ? -13.842 -9.537 40.442 1.00 80.88 183 GLN A C 1
ATOM 1499 O O . GLN A 1 183 ? -13.111 -10.521 40.297 1.00 80.88 183 GLN A O 1
ATOM 1504 N N . SER A 1 184 ? -13.364 -8.345 40.797 1.00 68.06 184 SER A N 1
ATOM 1505 C CA . SER A 1 184 ? -11.943 -8.114 41.041 1.00 68.06 184 SER A CA 1
ATOM 1506 C C . SER A 1 184 ? -11.735 -6.943 41.989 1.00 68.06 184 SER A C 1
ATOM 1508 O O . SER A 1 184 ? -12.133 -5.826 41.694 1.00 68.06 184 SER A O 1
ATOM 1510 N N . THR A 1 185 ? -11.038 -7.181 43.099 1.00 58.78 185 THR A N 1
ATOM 1511 C CA . THR A 1 185 ? -10.656 -6.139 44.068 1.00 58.78 185 THR A CA 1
ATOM 1512 C C . THR A 1 185 ? -9.427 -5.330 43.636 1.00 58.78 185 THR A C 1
ATOM 1514 O O . THR A 1 185 ? -9.049 -4.371 44.297 1.00 58.78 185 THR A O 1
ATOM 1517 N N . THR A 1 186 ? -8.756 -5.720 42.546 1.00 57.62 186 THR A N 1
ATOM 1518 C CA . THR A 1 186 ? -7.586 -5.021 41.982 1.00 57.62 186 THR A CA 1
ATOM 1519 C C . THR A 1 186 ? -7.559 -5.156 40.457 1.00 57.62 186 THR A C 1
ATOM 1521 O O . THR A 1 186 ? -7.877 -6.219 39.923 1.00 57.62 186 THR A O 1
ATOM 1524 N N . ALA A 1 187 ? -7.137 -4.108 39.741 1.00 54.81 187 ALA A N 1
ATOM 1525 C CA . ALA A 1 187 ? -7.060 -4.094 38.270 1.00 54.81 187 ALA A CA 1
ATOM 1526 C C . ALA A 1 187 ? -6.101 -5.161 37.684 1.00 54.81 187 ALA A C 1
ATOM 1528 O O . ALA A 1 187 ? -6.266 -5.600 36.548 1.00 54.81 187 ALA A O 1
ATOM 1529 N N . ALA A 1 188 ? -5.138 -5.639 38.482 1.00 60.88 188 ALA A N 1
ATOM 1530 C CA . ALA A 1 188 ? -4.127 -6.631 38.103 1.00 60.88 188 ALA A CA 1
ATOM 1531 C C . ALA A 1 188 ? -4.438 -8.059 38.601 1.00 60.88 188 ALA A C 1
ATOM 1533 O O . ALA A 1 188 ? -3.536 -8.803 38.994 1.00 60.88 188 ALA A O 1
ATOM 1534 N N . SER A 1 189 ? -5.710 -8.465 38.639 1.00 75.12 189 SER A N 1
ATOM 1535 C CA . SER A 1 189 ? -6.050 -9.817 39.093 1.00 75.12 189 SER A CA 1
ATOM 1536 C C . SER A 1 189 ? -5.648 -10.899 38.090 1.00 75.12 189 SER A C 1
ATOM 1538 O O . SER A 1 189 ? -5.580 -10.690 36.876 1.00 75.12 189 SER A O 1
ATOM 1540 N N . ALA A 1 190 ? -5.453 -12.119 38.597 1.00 81.44 190 ALA A N 1
ATOM 1541 C CA . ALA A 1 190 ? -5.210 -13.296 37.764 1.00 81.44 190 ALA A CA 1
ATOM 1542 C C . ALA A 1 190 ? -6.330 -13.542 36.731 1.00 81.44 190 ALA A C 1
ATOM 1544 O O . ALA A 1 190 ? -6.092 -14.212 35.726 1.00 81.44 190 ALA A O 1
ATOM 1545 N N . MET A 1 191 ? -7.539 -13.017 36.970 1.00 84.19 191 MET A N 1
ATOM 1546 C CA . MET A 1 191 ? -8.655 -13.087 36.028 1.00 84.19 191 MET A CA 1
ATOM 1547 C C . MET A 1 191 ? -8.482 -12.095 34.878 1.00 84.19 191 MET A C 1
ATOM 1549 O O . MET A 1 191 ? -8.520 -12.521 33.726 1.00 84.19 191 MET A O 1
ATOM 1553 N N . SER A 1 192 ? -8.170 -10.831 35.181 1.00 85.94 192 SER A N 1
ATOM 1554 C CA . SER A 1 192 ? -7.824 -9.813 34.179 1.00 85.94 192 SER A CA 1
ATOM 1555 C C . SER A 1 192 ? -6.696 -10.303 33.256 1.00 85.94 192 SER A C 1
ATOM 1557 O O . SER A 1 192 ? -6.851 -10.361 32.037 1.00 85.94 192 SER A O 1
ATOM 1559 N N . ALA A 1 193 ? -5.609 -10.836 33.828 1.00 88.12 193 ALA A N 1
ATOM 1560 C CA . ALA A 1 193 ? -4.483 -11.371 33.056 1.00 88.12 193 ALA A CA 1
ATOM 1561 C C . ALA A 1 193 ? -4.828 -12.601 32.188 1.00 88.12 193 ALA A C 1
ATOM 1563 O O . ALA A 1 193 ? -4.118 -12.893 31.220 1.00 88.12 193 ALA A O 1
ATOM 1564 N N . LYS A 1 194 ? -5.871 -13.370 32.533 1.00 89.25 194 LYS A N 1
ATOM 1565 C CA . LYS A 1 194 ? -6.382 -14.459 31.683 1.00 89.25 194 LYS A CA 1
ATOM 1566 C C . LYS A 1 194 ? -7.203 -13.907 30.526 1.00 89.25 194 LYS A C 1
ATOM 1568 O O . LYS A 1 194 ? -6.993 -14.347 29.402 1.00 89.25 194 LYS A O 1
ATOM 1573 N N . VAL A 1 195 ? -8.094 -12.953 30.794 1.00 90.12 195 VAL A N 1
ATOM 1574 C CA . VAL A 1 195 ? -8.927 -12.325 29.761 1.00 90.12 195 VAL A CA 1
ATOM 1575 C C . VAL A 1 195 ? -8.044 -11.604 28.742 1.00 90.12 195 VAL A C 1
ATOM 1577 O O . VAL A 1 195 ? -8.165 -11.887 27.557 1.00 90.12 195 VAL A O 1
ATOM 1580 N N . HIS A 1 196 ? -7.058 -10.814 29.180 1.00 91.00 196 HIS A N 1
ATOM 1581 C CA . HIS A 1 196 ? -6.088 -10.181 28.276 1.00 91.00 196 HIS A CA 1
ATOM 1582 C C . HIS A 1 196 ? -5.321 -11.190 27.409 1.00 91.00 196 HIS A C 1
ATOM 1584 O O . HIS A 1 196 ? -5.111 -10.943 26.224 1.00 91.00 196 HIS A O 1
ATOM 1590 N N . ARG A 1 197 ? -4.940 -12.351 27.961 1.00 91.38 197 ARG A N 1
ATOM 1591 C CA . ARG A 1 197 ? -4.294 -13.421 27.182 1.00 91.38 197 ARG A CA 1
ATOM 1592 C C . ARG A 1 197 ? -5.214 -14.013 26.120 1.00 91.38 197 ARG A C 1
ATOM 1594 O O . ARG A 1 197 ? -4.747 -14.289 25.023 1.00 91.38 197 ARG A O 1
ATOM 1601 N N . ILE A 1 198 ? -6.495 -14.201 26.430 1.00 92.38 198 ILE A N 1
ATOM 1602 C CA . ILE A 1 198 ? -7.483 -14.686 25.457 1.00 92.38 198 ILE A CA 1
ATOM 1603 C C . ILE A 1 198 ? -7.689 -13.636 24.367 1.00 92.38 198 ILE A C 1
ATOM 1605 O O . ILE A 1 198 ? -7.613 -13.974 23.193 1.00 92.38 198 ILE A O 1
ATOM 1609 N N . CYS A 1 199 ? -7.863 -12.367 24.740 1.00 91.75 199 CYS A N 1
ATOM 1610 C CA . CYS A 1 199 ? -8.006 -11.275 23.784 1.00 91.75 199 CYS A CA 1
ATOM 1611 C C . CYS A 1 199 ? -6.795 -11.173 22.841 1.00 91.75 199 CYS A C 1
ATOM 1613 O O . CYS A 1 199 ? -6.963 -11.086 21.629 1.00 91.75 199 CYS A O 1
ATOM 1615 N N . SER A 1 200 ? -5.575 -11.284 23.380 1.00 92.12 200 SER A N 1
ATOM 1616 C CA . SER A 1 200 ? -4.342 -11.298 22.584 1.00 92.12 200 SER A CA 1
ATOM 1617 C C . SER A 1 200 ? -4.220 -12.535 21.688 1.00 92.12 200 SER A C 1
ATOM 1619 O O . SER A 1 200 ? -3.704 -12.416 20.583 1.00 92.12 200 SER A O 1
ATOM 1621 N N . ALA A 1 201 ? -4.697 -13.705 22.127 1.00 92.00 201 ALA A N 1
ATOM 1622 C CA . ALA A 1 201 ? -4.667 -14.932 21.329 1.00 92.00 201 ALA A CA 1
ATOM 1623 C C . ALA A 1 201 ? -5.693 -14.930 20.184 1.00 92.00 201 ALA A C 1
ATOM 1625 O O . ALA A 1 201 ? -5.443 -15.532 19.144 1.00 92.00 201 ALA A O 1
ATOM 1626 N N . VAL A 1 202 ? -6.838 -14.272 20.382 1.00 89.94 202 VAL A N 1
ATOM 1627 C CA . VAL A 1 202 ? -7.881 -14.110 19.354 1.00 89.94 202 VAL A CA 1
ATOM 1628 C C . VAL A 1 202 ? -7.563 -12.936 18.419 1.00 89.94 202 VAL A C 1
ATOM 1630 O O . VAL A 1 202 ? -8.028 -12.919 17.286 1.00 89.94 202 VAL A O 1
ATOM 1633 N N . GLY A 1 203 ? -6.732 -11.988 18.861 1.00 89.25 203 GLY A N 1
ATOM 1634 C CA . GLY A 1 203 ? -6.356 -10.810 18.079 1.00 89.25 203 GLY A CA 1
ATOM 1635 C C . GLY A 1 203 ? -7.418 -9.710 18.100 1.00 89.25 203 GLY A C 1
ATOM 1636 O O . GLY A 1 203 ? -7.586 -9.011 17.110 1.00 89.25 203 GLY A O 1
ATOM 1637 N N . VAL A 1 204 ? -8.158 -9.572 19.205 1.00 91.94 204 VAL A N 1
ATOM 1638 C CA . VAL A 1 204 ? -9.145 -8.490 19.376 1.00 91.94 204 VAL A CA 1
ATOM 1639 C C . VAL A 1 204 ? -8.508 -7.247 19.992 1.00 91.94 204 VAL A C 1
ATOM 1641 O O . VAL A 1 204 ? -7.658 -7.348 20.884 1.00 91.94 204 VAL A O 1
ATOM 1644 N N . HIS A 1 205 ? -8.964 -6.072 19.560 1.00 88.88 205 HIS A N 1
ATOM 1645 C CA . HIS A 1 205 ? -8.545 -4.793 20.125 1.00 88.88 205 HIS A CA 1
ATOM 1646 C C . HIS A 1 205 ? -9.310 -4.506 21.418 1.00 88.88 205 HIS A C 1
ATOM 1648 O O . HIS A 1 205 ? -10.529 -4.673 21.494 1.00 88.88 205 HIS A O 1
ATOM 1654 N N . ILE A 1 206 ? -8.572 -4.102 22.453 1.00 91.81 206 ILE A N 1
ATOM 1655 C CA . ILE A 1 206 ? -9.109 -3.749 23.768 1.00 91.81 206 ILE A CA 1
ATOM 1656 C C . ILE A 1 206 ? -9.002 -2.238 23.920 1.00 91.81 206 ILE A C 1
ATOM 1658 O O . ILE A 1 206 ? -7.936 -1.672 23.680 1.00 91.81 206 ILE A O 1
ATOM 1662 N N . TYR A 1 207 ? -10.083 -1.616 24.373 1.00 92.00 207 TYR A N 1
ATOM 1663 C CA . TYR A 1 207 ? -10.170 -0.176 24.575 1.00 92.00 207 TYR A CA 1
ATOM 1664 C C . TYR A 1 207 ? -10.438 0.153 26.040 1.00 92.00 207 TYR A C 1
ATOM 1666 O O . TYR A 1 207 ? -10.981 -0.659 26.797 1.00 92.00 207 TYR A O 1
ATOM 1674 N N . GLN A 1 208 ? -10.042 1.357 26.449 1.00 87.50 208 GLN A N 1
ATOM 1675 C CA . GLN A 1 208 ? -10.282 1.827 27.805 1.00 87.50 208 GLN A CA 1
ATOM 1676 C C . GLN A 1 208 ? -11.778 2.080 28.006 1.00 87.50 208 GLN A C 1
ATOM 1678 O O . GLN A 1 208 ? -12.401 2.829 27.257 1.00 87.50 208 GLN A O 1
ATOM 1683 N N . TRP A 1 209 ? -12.347 1.475 29.048 1.00 85.31 209 TRP A N 1
ATOM 1684 C CA . TRP A 1 209 ? -13.729 1.731 29.429 1.00 85.31 209 TRP A CA 1
ATOM 1685 C C . TRP A 1 209 ? -13.814 2.945 30.374 1.00 85.31 209 TRP A C 1
ATOM 1687 O O . TRP A 1 209 ? -13.101 2.953 31.383 1.00 85.31 209 TRP A O 1
ATOM 1697 N N . PRO A 1 210 ? -14.662 3.955 30.094 1.00 85.44 210 PRO A N 1
ATOM 1698 C CA . PRO A 1 210 ? -14.808 5.135 30.950 1.00 85.44 210 PRO A CA 1
ATOM 1699 C C . PRO A 1 210 ? -15.377 4.804 32.331 1.00 85.44 210 PRO A C 1
ATOM 1701 O O . PRO A 1 210 ? -16.264 3.957 32.462 1.00 85.44 210 PRO A O 1
ATOM 1704 N N . SER A 1 211 ? -14.919 5.511 33.366 1.00 79.44 211 SER A N 1
ATOM 1705 C CA . SER A 1 211 ? -15.385 5.282 34.743 1.00 79.44 211 SER A CA 1
ATOM 1706 C C . SER A 1 211 ? -16.607 6.124 35.107 1.00 79.44 211 SER A C 1
ATOM 1708 O O . SER A 1 211 ? -17.367 5.751 36.001 1.00 79.44 211 SER A O 1
ATOM 1710 N N . CYS A 1 212 ? -16.809 7.259 34.432 1.00 81.38 212 CYS A N 1
ATOM 1711 C CA . CYS A 1 212 ? -17.968 8.123 34.630 1.00 81.38 212 CYS A CA 1
ATOM 1712 C C . CYS A 1 212 ? -18.528 8.659 33.306 1.00 81.38 212 CYS A C 1
ATOM 1714 O O . CYS A 1 212 ? -17.865 8.664 32.268 1.00 81.38 212 CYS A O 1
ATOM 1716 N N . LYS A 1 213 ? -19.781 9.126 33.352 1.00 83.81 213 LYS A N 1
ATOM 1717 C CA . LYS A 1 213 ? -20.494 9.642 32.177 1.00 83.81 213 LYS A CA 1
ATOM 1718 C C . LYS A 1 213 ? -19.842 10.904 31.599 1.00 83.81 213 LYS A C 1
ATOM 1720 O O . LYS A 1 213 ? -19.827 11.068 30.383 1.00 83.81 213 LYS A O 1
ATOM 1725 N N . ASP A 1 214 ? -19.298 11.766 32.454 1.00 86.38 214 ASP A N 1
ATOM 1726 C CA . ASP A 1 214 ? -18.646 13.007 32.025 1.00 86.38 214 ASP A CA 1
ATOM 1727 C C . ASP A 1 214 ? -17.333 12.719 31.281 1.00 86.38 214 ASP A C 1
ATOM 1729 O O . ASP A 1 214 ? -17.107 13.271 30.206 1.00 86.38 214 ASP A O 1
ATOM 1733 N N . GLU A 1 215 ? -16.521 11.780 31.784 1.00 88.31 215 GLU A N 1
ATOM 1734 C CA . GLU A 1 215 ? -15.314 11.284 31.105 1.00 88.31 215 GLU A CA 1
ATOM 1735 C C . GLU A 1 215 ? -15.664 10.637 29.758 1.00 88.31 215 GLU A C 1
ATOM 1737 O O . GLU A 1 215 ? -15.016 10.915 28.750 1.00 88.31 215 GLU A O 1
ATOM 1742 N N . ALA A 1 216 ? -16.733 9.832 29.712 1.00 87.19 216 ALA A N 1
ATOM 1743 C CA . ALA A 1 216 ? -17.213 9.224 28.473 1.00 87.19 216 ALA A CA 1
ATOM 1744 C C . ALA A 1 216 ? -17.650 10.280 27.443 1.00 87.19 216 ALA A C 1
ATOM 1746 O O . ALA A 1 216 ? -17.275 10.192 26.275 1.00 87.19 216 ALA A O 1
ATOM 1747 N N . MET A 1 217 ? -18.409 11.302 27.860 1.00 88.88 217 MET A N 1
ATOM 1748 C CA . MET A 1 217 ? -18.842 12.388 26.972 1.00 88.88 217 MET A CA 1
ATOM 1749 C C . MET A 1 217 ? -17.664 13.218 26.456 1.00 88.88 217 MET A C 1
ATOM 1751 O O . MET A 1 217 ? -17.631 13.541 25.268 1.00 88.88 217 MET A O 1
ATOM 1755 N N . GLN A 1 218 ? -16.683 13.522 27.310 1.00 92.00 218 GLN A N 1
ATOM 1756 C CA . GLN A 1 218 ? -15.468 14.216 26.890 1.00 92.00 218 GLN A CA 1
ATOM 1757 C C . GLN A 1 218 ? -14.679 13.379 25.876 1.00 92.00 218 GLN A C 1
ATOM 1759 O O . GLN A 1 218 ? -14.321 13.878 24.811 1.00 92.00 218 GLN A O 1
ATOM 1764 N N . ARG A 1 219 ? -14.488 12.082 26.152 1.00 91.88 219 ARG A N 1
ATOM 1765 C CA . ARG A 1 219 ? -13.755 11.185 25.254 1.00 91.88 219 ARG A CA 1
ATOM 1766 C C . ARG A 1 219 ? -14.450 11.015 23.903 1.00 91.88 219 ARG A C 1
ATOM 1768 O O . ARG A 1 219 ? -13.768 10.973 22.884 1.00 91.88 219 ARG A O 1
ATOM 1775 N N . ILE A 1 220 ? -15.784 10.964 23.874 1.00 92.38 220 ILE A N 1
ATOM 1776 C CA . ILE A 1 220 ? -16.566 10.953 22.626 1.00 92.38 220 ILE A CA 1
ATOM 1777 C C . ILE A 1 220 ? -16.305 12.219 21.816 1.00 92.38 220 ILE A C 1
ATOM 1779 O O . ILE A 1 220 ? -16.013 12.111 20.628 1.00 92.38 220 ILE A O 1
ATOM 1783 N N . ALA A 1 221 ? -16.382 13.397 22.441 1.00 93.69 221 ALA A N 1
ATOM 1784 C CA . ALA A 1 221 ? -16.143 14.660 21.748 1.00 93.69 221 ALA A CA 1
ATOM 1785 C C . ALA A 1 221 ? -14.723 14.711 21.158 1.00 93.69 221 ALA A C 1
ATOM 1787 O O . ALA A 1 221 ? -14.553 15.035 19.982 1.00 93.69 221 ALA A O 1
ATOM 1788 N N . ASP A 1 222 ? -13.716 14.304 21.934 1.00 93.81 222 ASP A N 1
ATOM 1789 C CA . ASP A 1 222 ? -12.329 14.236 21.472 1.00 93.81 222 ASP A CA 1
ATOM 1790 C C . ASP A 1 222 ? -12.187 13.268 20.285 1.00 93.81 222 ASP A C 1
ATOM 1792 O O . ASP A 1 222 ? -11.643 13.635 19.241 1.00 93.81 222 ASP A O 1
ATOM 1796 N N . LEU A 1 223 ? -12.732 12.052 20.389 1.00 93.25 2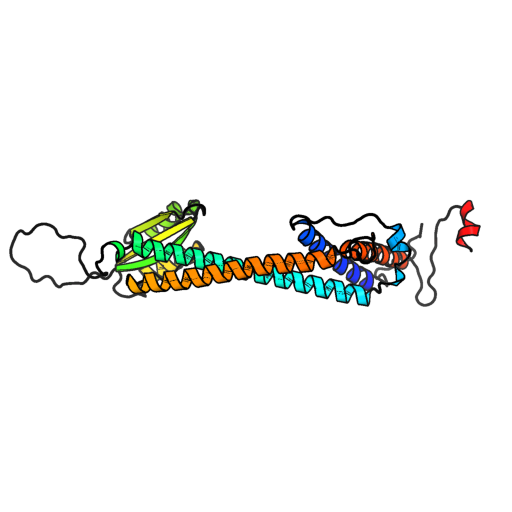23 LEU A N 1
ATOM 1797 C CA . LEU A 1 223 ? -12.676 11.049 19.321 1.00 93.25 223 LEU A CA 1
ATOM 1798 C C . LEU A 1 223 ? -13.403 11.501 18.053 1.00 93.25 223 LEU A C 1
ATOM 1800 O O . LEU A 1 223 ? -12.899 11.280 16.954 1.00 93.25 223 LEU A O 1
ATOM 1804 N N . GLU A 1 224 ? -14.550 12.168 18.169 1.00 94.06 224 GLU A N 1
ATOM 1805 C CA . GLU A 1 224 ? -15.278 12.694 17.011 1.00 94.06 224 GLU A CA 1
ATOM 1806 C C . GLU A 1 224 ? -14.467 13.765 16.273 1.00 94.06 224 GLU A C 1
ATOM 1808 O O . GLU A 1 224 ? -14.426 13.752 15.038 1.00 94.06 224 GLU A O 1
ATOM 1813 N N . THR A 1 225 ? -13.754 14.636 16.998 1.00 94.62 225 THR A N 1
ATOM 1814 C CA . THR A 1 225 ? -12.848 15.610 16.367 1.00 94.62 225 THR A CA 1
ATOM 1815 C C . THR A 1 225 ? -11.672 14.931 15.667 1.00 94.62 225 THR A C 1
ATOM 1817 O O . THR A 1 225 ? -11.385 15.260 14.514 1.00 94.62 225 THR A O 1
ATOM 1820 N N . VAL A 1 226 ? -11.046 13.935 16.306 1.00 93.81 226 VAL A N 1
ATOM 1821 C CA . VAL A 1 226 ? -9.926 13.170 15.734 1.00 93.81 226 VAL A CA 1
ATOM 1822 C C . VAL A 1 226 ? -10.364 12.408 14.484 1.00 93.81 226 VAL A C 1
ATOM 1824 O O . VAL A 1 226 ? -9.688 12.470 13.459 1.00 93.81 226 VAL A O 1
ATOM 1827 N N . ILE A 1 227 ? -11.512 11.728 14.522 1.00 94.25 227 ILE A N 1
ATOM 1828 C CA . ILE A 1 227 ? -12.050 10.986 13.373 1.00 94.25 227 ILE A CA 1
ATOM 1829 C C . ILE A 1 227 ? -12.379 11.941 12.225 1.00 94.25 227 ILE A C 1
ATOM 1831 O O . ILE A 1 227 ? -12.064 11.645 11.071 1.00 94.25 227 ILE A O 1
ATOM 1835 N N . ALA A 1 228 ? -13.005 13.086 12.512 1.00 93.94 228 ALA A N 1
ATOM 1836 C CA . ALA A 1 228 ? -13.318 14.076 11.487 1.00 93.94 228 ALA A CA 1
ATOM 1837 C C . ALA A 1 228 ? -12.048 14.628 10.824 1.00 93.94 228 ALA A C 1
ATOM 1839 O O . ALA A 1 228 ? -12.013 14.775 9.599 1.00 93.94 228 ALA A O 1
ATOM 1840 N N . ASP A 1 229 ? -11.003 14.897 11.607 1.00 93.44 229 ASP A N 1
ATOM 1841 C CA . ASP A 1 229 ? -9.734 15.388 11.079 1.00 93.44 229 ASP A CA 1
ATOM 1842 C C . ASP A 1 229 ? -8.989 14.316 10.273 1.00 93.44 229 ASP A C 1
ATOM 1844 O O . ASP A 1 229 ? -8.585 14.582 9.143 1.00 93.44 229 ASP A O 1
ATOM 1848 N N . LYS A 1 230 ? -8.927 13.068 10.761 1.00 92.19 230 LYS A N 1
ATOM 1849 C CA . LYS A 1 230 ? -8.349 11.938 10.011 1.00 92.19 230 LYS A CA 1
ATOM 1850 C C . LYS A 1 230 ? -9.087 11.676 8.701 1.00 92.19 230 LYS A C 1
ATOM 1852 O O . LYS A 1 230 ? -8.445 11.502 7.670 1.00 92.19 230 LYS A O 1
ATOM 1857 N N . ARG A 1 231 ? -10.424 11.727 8.690 1.00 92.88 231 ARG A N 1
ATOM 1858 C CA . ARG A 1 231 ? -11.223 11.618 7.452 1.00 92.88 231 ARG A CA 1
ATOM 1859 C C . ARG A 1 231 ? -10.906 12.738 6.470 1.00 92.88 231 ARG A C 1
ATOM 1861 O O . ARG A 1 231 ? -10.780 12.484 5.274 1.00 92.88 231 ARG A O 1
ATOM 1868 N N . ARG A 1 232 ? -10.770 13.975 6.959 1.00 91.81 232 ARG A N 1
ATOM 1869 C CA . ARG A 1 232 ? -10.397 15.121 6.122 1.00 91.81 232 ARG A CA 1
ATOM 1870 C C . ARG A 1 232 ? -8.985 14.959 5.566 1.00 91.81 232 ARG A C 1
ATOM 1872 O O . ARG A 1 232 ? -8.781 15.219 4.384 1.00 91.81 232 ARG A O 1
ATOM 1879 N N . ALA A 1 233 ? -8.044 14.507 6.392 1.00 90.31 233 ALA A N 1
ATOM 1880 C CA . ALA A 1 233 ? -6.681 14.218 5.981 1.00 90.31 233 ALA A CA 1
ATOM 1881 C C . ALA A 1 233 ? -6.666 13.143 4.886 1.00 90.31 233 ALA A C 1
ATOM 1883 O O . ALA A 1 233 ? -6.143 13.410 3.811 1.00 90.31 233 ALA A O 1
ATOM 1884 N N . LEU A 1 234 ? -7.325 11.995 5.089 1.00 89.94 234 LEU A N 1
ATOM 1885 C CA . LEU A 1 234 ? -7.442 10.919 4.092 1.00 89.94 234 LEU A CA 1
ATOM 1886 C C . LEU A 1 234 ? -8.080 11.390 2.778 1.00 89.94 234 LEU A C 1
ATOM 1888 O O . LEU A 1 234 ? -7.586 11.070 1.699 1.00 89.94 234 LEU A O 1
ATOM 1892 N N . ALA A 1 235 ? -9.136 12.205 2.843 1.00 87.94 235 ALA A N 1
ATOM 1893 C CA . ALA A 1 235 ? -9.743 12.788 1.647 1.00 87.94 235 ALA A CA 1
ATOM 1894 C C . ALA A 1 235 ? -8.780 13.741 0.912 1.00 87.94 235 ALA A C 1
ATOM 1896 O O . ALA A 1 235 ? -8.683 13.712 -0.316 1.00 87.94 235 ALA A O 1
ATOM 1897 N N . GLY A 1 236 ? -8.040 14.569 1.657 1.00 86.31 236 GLY A N 1
ATOM 1898 C CA . GLY A 1 236 ? -6.989 15.427 1.112 1.00 86.31 236 GLY A CA 1
ATOM 1899 C C . GLY A 1 236 ? -5.846 14.627 0.485 1.00 86.31 236 GLY A C 1
ATOM 1900 O O . GLY A 1 236 ? -5.388 14.972 -0.604 1.00 86.31 236 GLY A O 1
ATOM 1901 N N . PHE A 1 237 ? -5.440 13.528 1.123 1.00 83.38 237 PHE A N 1
ATOM 1902 C CA . PHE A 1 237 ? -4.428 12.608 0.611 1.00 83.38 237 PHE A CA 1
ATOM 1903 C C . PHE A 1 237 ? -4.877 11.947 -0.687 1.00 83.38 237 PHE A C 1
ATOM 1905 O O . PHE A 1 237 ? -4.134 11.991 -1.659 1.00 83.38 237 PHE A O 1
ATOM 1912 N N . SER A 1 238 ? -6.106 11.429 -0.752 1.00 83.69 238 SER A N 1
ATOM 1913 C CA . SER A 1 238 ? -6.658 10.846 -1.980 1.00 83.69 238 SER A CA 1
ATOM 1914 C C . SER A 1 238 ? -6.622 11.836 -3.149 1.00 83.69 238 SER A C 1
ATOM 1916 O O . SER A 1 238 ? -6.219 11.478 -4.256 1.00 83.69 238 SER A O 1
ATOM 1918 N N . LYS A 1 239 ? -6.956 13.108 -2.894 1.00 84.69 239 LYS A N 1
ATOM 1919 C CA . LYS A 1 239 ? -6.846 14.167 -3.902 1.00 84.69 239 LYS A CA 1
ATOM 1920 C C . LYS A 1 239 ? -5.396 14.408 -4.331 1.00 84.69 239 LYS A C 1
ATOM 1922 O O . LYS A 1 239 ? -5.131 14.488 -5.524 1.00 84.69 239 LYS A O 1
ATOM 1927 N N . TYR A 1 240 ? -4.471 14.509 -3.379 1.00 83.81 240 TYR A N 1
ATOM 1928 C CA . TYR A 1 240 ? -3.051 14.694 -3.676 1.00 83.81 240 TYR A CA 1
ATOM 1929 C C . TYR A 1 240 ? -2.494 13.534 -4.519 1.00 83.81 240 TYR A C 1
ATOM 1931 O O . TYR A 1 240 ? -1.807 13.768 -5.509 1.00 83.81 240 TYR A O 1
ATOM 1939 N N . THR A 1 241 ? -2.831 12.288 -4.176 1.00 82.50 241 THR A N 1
ATOM 1940 C CA . THR A 1 241 ? -2.429 11.097 -4.937 1.00 82.50 241 THR A CA 1
ATOM 1941 C C . THR A 1 241 ? -2.978 11.125 -6.361 1.00 82.50 241 THR A C 1
ATOM 1943 O O . THR A 1 241 ? -2.256 10.783 -7.294 1.00 82.50 241 THR A O 1
ATOM 1946 N N . LEU A 1 242 ? -4.221 11.580 -6.545 1.00 82.44 242 LEU A N 1
ATOM 1947 C CA . LEU A 1 242 ? -4.809 11.751 -7.873 1.00 82.44 242 LEU A CA 1
ATOM 1948 C C . LEU A 1 242 ? -4.076 12.824 -8.689 1.00 82.44 242 LEU A C 1
ATOM 1950 O O . LEU A 1 242 ? -3.837 12.627 -9.876 1.00 82.44 242 LEU A O 1
ATOM 1954 N N . ASP A 1 243 ? -3.710 13.948 -8.074 1.00 84.25 243 ASP A N 1
ATOM 1955 C CA . ASP A 1 243 ? -2.969 15.014 -8.755 1.00 84.25 243 ASP A CA 1
ATOM 1956 C C . ASP A 1 243 ? -1.542 14.562 -9.132 1.00 84.25 243 ASP A C 1
ATOM 1958 O O . ASP A 1 243 ? -1.076 14.839 -10.238 1.00 84.25 243 ASP A O 1
ATOM 1962 N N . GLU A 1 244 ? -0.871 13.782 -8.281 1.00 82.44 244 GLU A N 1
ATOM 1963 C CA . GLU A 1 244 ? 0.428 13.180 -8.613 1.00 82.44 244 GLU A CA 1
ATOM 1964 C C . GLU A 1 244 ? 0.297 12.133 -9.736 1.00 82.44 244 GLU A C 1
ATOM 1966 O O . GLU A 1 244 ? 1.124 12.087 -10.645 1.00 82.44 244 GLU A O 1
ATOM 1971 N N . ALA A 1 245 ? -0.764 11.321 -9.726 1.00 84.19 245 ALA A N 1
ATOM 1972 C CA . ALA A 1 245 ? -1.054 10.385 -10.809 1.00 84.19 245 ALA A CA 1
ATOM 1973 C C . ALA A 1 245 ? -1.356 11.101 -12.131 1.00 84.19 245 ALA A C 1
ATOM 1975 O O . ALA A 1 245 ? -0.917 10.644 -13.183 1.00 84.19 245 ALA A O 1
ATOM 1976 N N . ARG A 1 246 ? -2.041 12.251 -12.093 1.00 83.44 246 ARG A N 1
ATOM 1977 C CA . ARG A 1 246 ? -2.271 13.085 -13.282 1.00 83.44 246 ARG A CA 1
ATOM 1978 C C . ARG A 1 246 ? -0.970 13.546 -13.921 1.00 83.44 246 ARG A C 1
ATOM 1980 O O . ARG A 1 246 ? -0.851 13.426 -15.128 1.00 83.44 246 ARG A O 1
ATOM 1987 N N . SER A 1 247 ? 0.026 13.952 -13.137 1.00 83.38 247 SER A N 1
ATOM 1988 C CA . SER A 1 247 ? 1.369 14.285 -13.651 1.00 83.38 247 SER A CA 1
ATOM 1989 C C . SER A 1 247 ? 2.036 13.123 -14.417 1.00 83.38 247 SER A C 1
ATOM 1991 O O . SER A 1 247 ? 2.806 13.346 -15.349 1.00 83.38 247 SER A O 1
ATOM 1993 N N . LEU A 1 248 ? 1.723 11.868 -14.069 1.00 84.44 248 LEU A N 1
ATOM 1994 C CA . LEU A 1 248 ? 2.206 10.679 -14.791 1.00 84.44 248 LEU A CA 1
ATOM 1995 C C . LEU A 1 248 ? 1.379 10.339 -16.039 1.00 84.44 248 LEU A C 1
ATOM 1997 O O . LEU A 1 248 ? 1.852 9.623 -16.926 1.00 84.44 248 LEU A O 1
ATOM 2001 N N . LEU A 1 249 ? 0.139 10.816 -16.089 1.00 83.62 249 LEU A N 1
ATOM 2002 C CA . LEU A 1 249 ? -0.793 10.625 -17.197 1.00 83.62 249 LEU A CA 1
ATOM 2003 C C . LEU A 1 249 ? -0.696 11.729 -18.240 1.00 83.62 249 LEU A C 1
ATOM 2005 O O . LEU A 1 249 ? -0.992 11.482 -19.410 1.00 83.62 249 LEU A O 1
ATOM 2009 N N . GLU A 1 250 ? -0.295 12.926 -17.814 1.00 81.12 250 GLU A N 1
ATOM 2010 C CA . GLU A 1 250 ? -0.075 14.064 -18.687 1.00 81.12 250 GLU A CA 1
ATOM 2011 C C . GLU A 1 250 ? 0.930 13.672 -19.774 1.00 81.12 250 GLU A C 1
ATOM 2013 O O . GLU A 1 250 ? 2.013 13.150 -19.474 1.00 81.12 250 GLU A O 1
ATOM 2018 N N . PRO A 1 251 ? 0.552 13.847 -21.050 1.00 75.31 251 PRO A N 1
ATOM 2019 C CA . PRO A 1 251 ? 1.443 13.520 -22.135 1.00 75.31 251 PRO A CA 1
ATOM 2020 C C . PRO A 1 251 ? 2.568 14.551 -22.167 1.00 75.31 251 PRO A C 1
ATOM 2022 O O . PRO A 1 251 ? 2.333 15.750 -22.001 1.00 75.31 251 PRO A O 1
ATOM 2025 N N . ILE A 1 252 ? 3.796 14.086 -22.383 1.00 71.81 252 ILE A N 1
ATOM 2026 C CA . ILE A 1 252 ? 4.976 14.963 -22.388 1.00 71.81 252 ILE A CA 1
ATOM 2027 C C . ILE A 1 252 ? 4.898 15.944 -23.566 1.00 71.81 252 ILE A C 1
ATOM 2029 O O . ILE A 1 252 ? 5.318 17.098 -23.465 1.00 71.81 252 ILE A O 1
ATOM 2033 N N . ARG A 1 253 ? 4.271 15.511 -24.665 1.00 70.69 253 ARG A N 1
ATOM 2034 C CA . ARG A 1 253 ? 3.992 16.319 -25.856 1.00 70.69 253 ARG A CA 1
ATOM 2035 C C . ARG A 1 253 ? 2.497 16.419 -26.120 1.00 70.69 253 ARG A C 1
ATOM 2037 O O . ARG A 1 253 ? 1.715 15.541 -25.764 1.00 70.69 253 ARG A O 1
ATOM 2044 N N . MET A 1 254 ? 2.085 17.471 -26.824 1.00 69.94 254 MET A N 1
ATOM 2045 C CA . MET A 1 254 ? 0.693 17.641 -27.247 1.00 69.94 254 MET A CA 1
ATOM 2046 C C . MET A 1 254 ? 0.250 16.479 -28.143 1.00 69.94 254 MET A C 1
ATOM 2048 O O . MET A 1 254 ? 0.661 16.365 -29.294 1.00 69.94 254 MET A O 1
ATOM 2052 N N . GLY A 1 255 ? -0.619 15.628 -27.600 1.00 68.88 255 GLY A N 1
ATOM 2053 C CA . GLY A 1 255 ? -1.085 14.414 -28.258 1.00 68.88 255 GLY A CA 1
ATOM 2054 C C . GLY A 1 255 ? -0.164 13.204 -28.092 1.00 68.88 255 GLY A C 1
ATOM 2055 O O . GLY A 1 255 ? -0.537 12.151 -28.578 1.00 68.88 255 GLY A O 1
ATOM 2056 N N . GLY A 1 256 ? 0.979 13.304 -27.417 1.00 73.81 256 GLY A N 1
ATOM 2057 C CA . GLY A 1 256 ? 1.902 12.183 -27.209 1.00 73.81 256 GLY A CA 1
ATOM 2058 C C . GLY A 1 256 ? 1.365 11.084 -26.282 1.00 73.81 256 GLY A C 1
ATOM 2059 O O . GLY A 1 256 ? 0.216 11.111 -25.815 1.00 73.81 256 GLY A O 1
ATOM 2060 N N . ASN A 1 257 ? 2.214 10.096 -26.009 1.00 81.75 257 ASN A N 1
ATOM 2061 C CA . ASN A 1 257 ? 1.921 9.081 -24.998 1.00 81.75 257 ASN A CA 1
ATOM 2062 C C . ASN A 1 257 ? 1.919 9.712 -23.597 1.00 81.75 257 ASN A C 1
ATOM 2064 O O . ASN A 1 257 ? 2.554 10.739 -23.358 1.00 81.75 257 ASN A O 1
ATOM 2068 N N . SER A 1 258 ? 1.216 9.089 -22.652 1.00 85.44 258 SER A N 1
ATOM 2069 C CA . SER A 1 258 ? 1.339 9.453 -21.242 1.00 85.44 258 SER A CA 1
ATOM 2070 C C . SER A 1 258 ? 2.778 9.233 -20.785 1.00 85.44 258 SER A C 1
ATOM 2072 O O . SER A 1 258 ? 3.421 8.264 -21.194 1.00 85.44 258 SER A O 1
ATOM 2074 N N . ARG A 1 259 ? 3.262 10.072 -19.867 1.00 85.69 259 ARG A N 1
ATOM 2075 C CA . ARG A 1 259 ? 4.622 9.973 -19.322 1.00 85.69 259 ARG A CA 1
ATOM 2076 C C . ARG A 1 259 ? 4.985 8.565 -18.837 1.00 85.69 259 ARG A C 1
ATOM 2078 O O . ARG A 1 259 ? 6.079 8.078 -19.097 1.00 85.69 259 ARG A O 1
ATOM 2085 N N . ILE A 1 260 ? 4.049 7.884 -18.178 1.00 88.38 260 ILE A N 1
ATOM 2086 C CA . ILE A 1 260 ? 4.249 6.507 -17.711 1.00 88.38 260 ILE A CA 1
ATOM 2087 C C . ILE A 1 260 ? 4.406 5.480 -18.846 1.00 88.38 260 ILE A C 1
ATOM 2089 O O . ILE A 1 260 ? 5.122 4.490 -18.686 1.00 88.38 260 ILE A O 1
ATOM 2093 N N . GLU A 1 261 ? 3.761 5.709 -19.991 1.00 88.00 261 GLU A N 1
ATOM 2094 C CA . GLU A 1 261 ? 3.888 4.848 -21.168 1.00 88.00 261 GLU A CA 1
ATOM 2095 C C . GLU A 1 261 ? 5.207 5.126 -21.900 1.00 88.00 261 GLU A C 1
ATOM 2097 O O . GLU A 1 261 ? 5.859 4.175 -22.315 1.00 88.00 261 GLU A O 1
ATOM 2102 N N . GLU A 1 262 ? 5.672 6.377 -21.972 1.00 88.00 262 GLU A N 1
ATOM 2103 C CA . GLU A 1 262 ? 7.012 6.686 -22.504 1.00 88.00 262 GLU A CA 1
ATOM 2104 C C . GLU A 1 262 ? 8.117 6.011 -21.683 1.00 88.00 262 GLU A C 1
ATOM 2106 O O . GLU A 1 262 ? 9.006 5.370 -22.239 1.00 88.00 262 GLU A O 1
ATOM 2111 N N . TRP A 1 263 ? 8.016 6.044 -20.351 1.00 91.06 263 TRP A N 1
ATOM 2112 C CA . TRP A 1 263 ? 8.955 5.335 -19.474 1.00 91.06 263 TRP A CA 1
ATOM 2113 C C . TRP A 1 263 ? 8.961 3.828 -19.718 1.00 91.06 263 TRP A C 1
ATOM 2115 O O . TRP A 1 263 ? 10.005 3.176 -19.650 1.00 91.06 263 TRP A O 1
ATOM 2125 N N . ARG A 1 264 ? 7.784 3.259 -19.993 1.00 91.50 264 ARG A N 1
ATOM 2126 C CA . ARG A 1 264 ? 7.638 1.843 -20.318 1.00 91.50 264 ARG A CA 1
ATOM 2127 C C . ARG A 1 264 ? 8.272 1.518 -21.670 1.00 91.50 264 ARG A C 1
ATOM 2129 O O . ARG A 1 264 ? 8.985 0.520 -21.750 1.00 91.50 264 ARG A O 1
ATOM 2136 N N . LEU A 1 265 ? 8.010 2.323 -22.702 1.00 90.00 265 LEU A N 1
ATOM 2137 C CA . LEU A 1 265 ? 8.581 2.141 -24.038 1.00 90.00 265 LEU A CA 1
ATOM 2138 C C . LEU A 1 265 ? 10.108 2.230 -23.993 1.00 90.00 265 LEU A C 1
ATOM 2140 O O . LEU A 1 265 ? 10.766 1.306 -24.467 1.00 90.00 265 LEU A O 1
ATOM 2144 N N . PHE A 1 266 ? 10.652 3.226 -23.290 1.00 91.19 266 PHE A N 1
ATOM 2145 C CA . PHE A 1 266 ? 12.091 3.364 -23.071 1.00 91.19 266 PHE A CA 1
ATOM 2146 C C . PHE A 1 266 ? 12.704 2.125 -22.411 1.00 91.19 266 PHE A C 1
ATOM 2148 O O . PHE A 1 266 ? 13.717 1.604 -22.868 1.00 91.19 266 PHE A O 1
ATOM 2155 N N . CYS A 1 267 ? 12.077 1.590 -21.357 1.00 91.88 267 CYS A N 1
ATOM 2156 C CA . CYS A 1 267 ? 12.586 0.376 -20.717 1.00 91.88 267 CYS A CA 1
ATOM 2157 C C . CYS A 1 267 ? 12.579 -0.831 -21.671 1.00 91.88 267 CYS A C 1
ATOM 2159 O O . CYS A 1 267 ? 13.523 -1.620 -21.664 1.00 91.88 267 CYS A O 1
ATOM 2161 N N . ILE A 1 268 ? 11.533 -0.982 -22.492 1.00 91.25 268 ILE A N 1
ATOM 2162 C CA . ILE A 1 268 ? 11.422 -2.081 -23.462 1.00 91.25 268 ILE A CA 1
ATOM 2163 C C . ILE A 1 268 ? 12.514 -1.972 -24.530 1.00 91.25 268 ILE A C 1
ATOM 2165 O O . ILE A 1 268 ? 13.137 -2.986 -24.867 1.00 91.25 268 ILE A O 1
ATOM 2169 N N . GLU A 1 269 ? 12.741 -0.770 -25.049 1.00 91.00 269 GLU A N 1
ATOM 2170 C CA . GLU A 1 269 ? 13.776 -0.478 -26.035 1.00 91.00 269 GLU A CA 1
ATOM 2171 C C . GLU A 1 269 ? 15.173 -0.754 -25.477 1.00 91.00 269 GLU A C 1
ATOM 2173 O O . GLU A 1 269 ? 15.862 -1.650 -25.971 1.00 91.00 269 GLU A O 1
ATOM 2178 N N . GLU A 1 270 ? 15.550 -0.099 -24.379 1.00 91.50 270 GLU A N 1
ATOM 2179 C CA . GLU A 1 270 ? 16.862 -0.259 -23.745 1.00 91.50 270 GLU A CA 1
ATOM 2180 C C . GLU A 1 270 ? 17.134 -1.714 -23.345 1.00 91.50 270 GLU A C 1
ATOM 2182 O O . GLU A 1 270 ? 18.222 -2.256 -23.572 1.00 91.50 270 GLU A O 1
ATOM 2187 N N . ARG A 1 271 ? 16.126 -2.418 -22.809 1.00 92.50 271 ARG A N 1
ATOM 2188 C CA . ARG A 1 271 ? 16.261 -3.846 -22.492 1.00 92.50 271 ARG A CA 1
ATOM 2189 C C . ARG A 1 271 ? 16.544 -4.664 -23.746 1.00 92.50 271 ARG A C 1
ATOM 2191 O O . ARG A 1 271 ? 17.359 -5.584 -23.689 1.00 92.50 271 ARG A O 1
ATOM 2198 N N . SER A 1 272 ? 15.891 -4.347 -24.862 1.00 90.50 272 SER A N 1
ATOM 2199 C CA . SER A 1 272 ? 16.087 -5.032 -26.144 1.00 90.50 272 SER A CA 1
ATOM 2200 C C . SER A 1 272 ? 17.471 -4.748 -26.733 1.00 90.50 272 SER A C 1
ATOM 2202 O O . SER A 1 272 ? 18.120 -5.677 -27.225 1.00 90.50 272 SER A O 1
ATOM 2204 N N . ILE A 1 273 ? 17.971 -3.514 -26.602 1.00 90.56 273 ILE A N 1
ATOM 2205 C CA . ILE A 1 273 ? 19.329 -3.122 -26.998 1.00 90.56 273 ILE A CA 1
ATOM 2206 C C . ILE A 1 273 ? 20.357 -3.912 -26.182 1.00 90.56 273 ILE A C 1
ATOM 2208 O O . ILE A 1 273 ? 21.150 -4.660 -26.756 1.00 90.56 273 ILE A O 1
ATOM 2212 N N . TYR A 1 274 ? 20.316 -3.854 -24.846 1.00 90.31 274 TYR A N 1
ATOM 2213 C CA . TYR A 1 274 ? 21.285 -4.571 -24.005 1.00 90.31 274 TYR A CA 1
ATOM 2214 C C . TYR A 1 274 ? 21.157 -6.098 -24.080 1.00 90.31 274 TYR A C 1
ATOM 2216 O O . TYR A 1 274 ? 22.159 -6.810 -23.952 1.00 90.31 274 TYR A O 1
ATOM 2224 N N . ALA A 1 275 ? 19.952 -6.630 -24.305 1.00 88.94 275 ALA A N 1
ATOM 2225 C CA . ALA A 1 275 ? 19.760 -8.053 -24.577 1.00 88.94 275 ALA A CA 1
ATOM 2226 C C . ALA A 1 275 ? 20.440 -8.464 -25.890 1.00 88.94 275 ALA A C 1
ATOM 2228 O O . ALA A 1 275 ? 21.086 -9.510 -25.930 1.00 88.94 275 ALA A O 1
ATOM 2229 N N . THR A 1 276 ? 20.361 -7.621 -26.922 1.00 89.88 276 THR A N 1
ATOM 2230 C CA . THR A 1 276 ? 21.032 -7.845 -28.208 1.00 89.88 276 THR A CA 1
ATOM 2231 C C . THR A 1 276 ? 22.549 -7.708 -28.076 1.00 89.88 276 THR A C 1
ATOM 2233 O O . THR A 1 276 ? 23.280 -8.589 -28.520 1.00 89.88 276 THR A O 1
ATOM 2236 N N . LEU A 1 277 ? 23.041 -6.681 -27.376 1.00 88.62 277 LEU A N 1
ATOM 2237 C CA . LEU A 1 277 ? 24.474 -6.488 -27.117 1.00 88.62 277 LEU A CA 1
ATOM 2238 C C . LEU A 1 277 ? 25.096 -7.646 -26.322 1.00 88.62 277 LEU A C 1
ATOM 2240 O O . LEU A 1 277 ? 26.273 -7.953 -26.489 1.00 88.62 277 LEU A O 1
ATOM 2244 N N . ASN A 1 278 ? 24.320 -8.347 -25.489 1.00 87.19 278 ASN A N 1
ATOM 2245 C CA . ASN A 1 278 ? 24.796 -9.547 -24.793 1.00 87.19 278 ASN A CA 1
ATOM 2246 C C . ASN A 1 278 ? 25.086 -10.739 -25.720 1.00 87.19 278 ASN A C 1
ATOM 2248 O O . ASN A 1 278 ? 25.781 -11.668 -25.289 1.00 87.19 278 ASN A O 1
ATOM 2252 N N . LEU A 1 279 ? 24.574 -10.730 -26.953 1.00 86.44 279 LEU A N 1
ATOM 2253 C CA . LEU A 1 279 ? 24.869 -11.737 -27.976 1.00 86.44 279 LEU A CA 1
ATOM 2254 C C . LEU A 1 279 ? 26.221 -11.486 -28.661 1.00 86.44 279 LEU A C 1
ATOM 2256 O O . LEU A 1 279 ? 26.760 -12.401 -29.273 1.00 86.44 279 LEU A O 1
ATOM 2260 N N . PHE A 1 280 ? 26.763 -10.267 -28.566 1.00 87.25 280 PHE A N 1
ATOM 2261 C CA . PHE A 1 280 ? 27.939 -9.832 -29.323 1.00 87.25 280 PHE A CA 1
ATOM 2262 C C . PHE A 1 280 ? 29.240 -10.186 -28.599 1.00 87.25 280 PHE A C 1
ATOM 2264 O O . PHE A 1 280 ? 29.331 -10.089 -27.375 1.00 87.25 280 PHE A O 1
ATOM 2271 N N . GLU A 1 281 ? 30.276 -10.551 -29.349 1.00 83.75 281 GLU A N 1
ATOM 2272 C CA . GLU A 1 281 ? 31.597 -10.881 -28.807 1.00 83.75 281 GLU A CA 1
ATOM 2273 C C . GLU A 1 281 ? 32.545 -9.670 -28.866 1.00 83.75 281 GLU A C 1
ATOM 2275 O O . GLU A 1 281 ? 32.504 -8.871 -29.801 1.00 83.75 281 GLU A O 1
ATOM 2280 N N . GLY A 1 282 ? 33.463 -9.566 -27.901 1.00 71.94 282 GLY A N 1
ATOM 2281 C CA . GLY A 1 282 ? 34.605 -8.648 -27.946 1.00 71.94 282 GLY A CA 1
ATOM 2282 C C . GLY A 1 282 ? 34.527 -7.514 -26.924 1.00 71.94 282 GLY A C 1
ATOM 2283 O O . GLY A 1 282 ? 33.452 -7.026 -26.595 1.00 71.94 282 GLY A O 1
ATOM 2284 N N . SER A 1 283 ? 35.685 -7.102 -26.389 1.00 65.81 283 SER A N 1
ATOM 2285 C CA . SER A 1 283 ? 35.758 -6.038 -25.371 1.00 65.81 283 SER A CA 1
ATOM 2286 C C . SER A 1 283 ? 36.034 -4.647 -25.952 1.00 65.81 283 SER A C 1
ATOM 2288 O O . SER A 1 283 ? 35.426 -3.681 -25.513 1.00 65.81 283 SER A O 1
ATOM 2290 N N . VAL A 1 284 ? 36.940 -4.534 -26.933 1.00 69.62 284 VAL A N 1
ATOM 2291 C CA . VAL A 1 284 ? 37.338 -3.246 -27.547 1.00 69.62 284 VAL A CA 1
ATOM 2292 C C . VAL A 1 284 ? 36.681 -3.036 -28.913 1.00 69.62 284 VAL A C 1
ATOM 2294 O O . VAL A 1 284 ? 36.312 -1.920 -29.258 1.00 69.62 284 VAL A O 1
ATOM 2297 N N . SER A 1 285 ? 36.503 -4.109 -29.686 1.00 77.56 285 SER A N 1
ATOM 2298 C CA . SER A 1 285 ? 35.730 -4.107 -30.931 1.00 77.56 285 SER A CA 1
ATOM 2299 C C . SER A 1 285 ? 34.588 -5.106 -30.790 1.00 77.56 285 SER A C 1
ATOM 2301 O O . SER A 1 285 ? 34.860 -6.309 -30.727 1.00 77.56 285 SER A O 1
ATOM 2303 N N . MET A 1 286 ? 33.344 -4.632 -30.734 1.00 80.88 286 MET A N 1
ATOM 2304 C CA . MET A 1 286 ? 32.187 -5.527 -30.737 1.00 80.88 286 MET A CA 1
ATOM 2305 C C . MET A 1 286 ? 32.059 -6.193 -32.107 1.00 80.88 286 MET A C 1
ATOM 2307 O O . MET A 1 286 ? 32.170 -5.533 -33.141 1.00 80.88 286 MET A O 1
ATOM 2311 N N . ARG A 1 287 ? 31.835 -7.503 -32.110 1.00 84.06 287 ARG A N 1
ATOM 2312 C CA . ARG A 1 287 ? 31.579 -8.313 -33.299 1.00 84.06 287 ARG A CA 1
ATOM 2313 C C . ARG A 1 287 ? 30.253 -9.030 -33.129 1.00 84.06 287 ARG A C 1
ATOM 2315 O O . ARG A 1 287 ? 29.942 -9.530 -32.050 1.00 84.06 287 ARG A O 1
ATOM 2322 N N . CYS A 1 288 ? 29.487 -9.085 -34.206 1.00 87.69 288 CYS A N 1
ATOM 2323 C CA . CYS A 1 288 ? 28.238 -9.818 -34.247 1.00 87.69 288 CYS A CA 1
ATOM 2324 C C . CYS A 1 288 ? 28.089 -10.500 -35.599 1.00 87.69 288 CYS A C 1
ATOM 2326 O O . CYS A 1 288 ? 28.440 -9.919 -36.628 1.00 87.69 288 CYS A O 1
ATOM 2328 N N . ASP A 1 289 ? 27.535 -11.706 -35.569 1.00 88.69 289 ASP A N 1
ATOM 2329 C CA . ASP A 1 289 ? 27.058 -12.384 -36.762 1.00 88.69 289 ASP A CA 1
ATOM 2330 C C . ASP A 1 289 ? 25.544 -12.188 -36.846 1.00 88.69 289 ASP A C 1
ATOM 2332 O O . ASP A 1 289 ? 24.818 -12.279 -35.846 1.00 88.69 289 ASP A O 1
ATOM 2336 N N . CYS A 1 290 ? 25.050 -11.852 -38.037 1.00 90.38 290 CYS A N 1
ATOM 2337 C CA . CYS A 1 290 ? 23.632 -11.617 -38.250 1.00 90.38 290 CYS A CA 1
ATOM 2338 C C . CYS A 1 290 ? 23.138 -12.183 -39.582 1.00 90.38 290 CYS A C 1
ATOM 2340 O O . CYS A 1 290 ? 23.794 -12.126 -40.622 1.00 90.38 290 CYS A O 1
ATOM 2342 N N . TRP A 1 291 ? 21.921 -12.708 -39.539 1.00 91.44 291 TRP A N 1
ATOM 2343 C CA . TRP A 1 291 ? 21.154 -13.127 -40.699 1.00 91.44 291 TRP A CA 1
ATOM 2344 C C . TRP A 1 291 ? 20.306 -11.959 -41.199 1.00 91.44 291 TRP A C 1
ATOM 2346 O O . TRP A 1 291 ? 19.497 -11.413 -40.437 1.00 91.44 291 TRP A O 1
ATOM 2356 N N . TYR A 1 292 ? 20.460 -11.618 -42.479 1.00 90.69 292 TYR A N 1
ATOM 2357 C CA . TYR A 1 292 ? 19.683 -10.596 -43.182 1.00 90.69 292 TYR A CA 1
ATOM 2358 C C . TYR A 1 292 ? 19.293 -11.070 -44.596 1.00 90.69 292 TYR A C 1
ATOM 2360 O O . TYR A 1 292 ? 20.016 -11.874 -45.197 1.00 90.69 292 TYR A O 1
ATOM 2368 N N . PRO A 1 293 ? 18.158 -10.611 -45.157 1.00 92.31 293 PRO A N 1
ATOM 2369 C CA . PRO A 1 293 ? 17.783 -10.929 -46.531 1.00 92.31 293 PRO A CA 1
ATOM 2370 C C . PRO A 1 293 ? 18.774 -10.335 -47.533 1.00 92.31 293 PRO A C 1
ATOM 2372 O O . PRO A 1 293 ? 19.157 -9.173 -47.439 1.00 92.31 293 PRO A O 1
ATOM 2375 N N . THR A 1 294 ? 19.147 -11.100 -48.563 1.00 90.88 294 THR A N 1
ATOM 2376 C CA . THR A 1 294 ? 20.121 -10.644 -49.575 1.00 90.88 294 THR A CA 1
ATOM 2377 C C . THR A 1 294 ? 19.683 -9.366 -50.301 1.00 90.88 294 THR A C 1
ATOM 2379 O O . THR A 1 294 ? 20.536 -8.608 -50.749 1.00 90.88 294 THR A O 1
ATOM 2382 N N . LYS A 1 295 ? 18.370 -9.119 -50.398 1.00 92.44 295 LYS A N 1
ATOM 2383 C CA . LYS A 1 295 ? 17.790 -7.928 -51.040 1.00 92.44 295 LYS A CA 1
ATOM 2384 C C . LYS A 1 295 ? 18.033 -6.638 -50.252 1.00 92.44 295 LYS A C 1
ATOM 2386 O O . LYS A 1 295 ? 18.123 -5.585 -50.865 1.00 92.44 295 LYS A O 1
ATOM 2391 N N . ASP A 1 296 ? 18.201 -6.741 -48.936 1.00 89.06 296 ASP A N 1
ATOM 2392 C CA . ASP A 1 296 ? 18.322 -5.586 -48.038 1.00 89.06 296 ASP A CA 1
ATOM 2393 C C . ASP A 1 296 ? 19.793 -5.243 -47.752 1.00 89.06 296 ASP A C 1
ATOM 2395 O O . ASP A 1 296 ? 20.097 -4.316 -47.010 1.00 89.06 296 ASP A O 1
ATOM 2399 N N . LYS A 1 297 ? 20.732 -5.982 -48.359 1.00 86.94 297 LYS A N 1
ATOM 2400 C CA . LYS A 1 297 ? 22.174 -5.843 -48.125 1.00 86.94 297 LYS A CA 1
ATOM 2401 C C . LYS A 1 297 ? 22.690 -4.426 -48.369 1.00 86.94 297 LYS A C 1
ATOM 2403 O O . LYS A 1 297 ? 23.533 -3.961 -47.609 1.00 86.94 297 LYS A O 1
ATOM 2408 N N . ASP A 1 298 ? 22.236 -3.790 -49.445 1.00 87.00 298 ASP A N 1
ATOM 2409 C CA . ASP A 1 298 ? 22.698 -2.451 -49.813 1.00 87.00 298 ASP A CA 1
ATOM 2410 C C . ASP A 1 298 ? 22.091 -1.394 -48.878 1.00 87.00 298 ASP A C 1
ATOM 2412 O O . ASP A 1 298 ? 22.816 -0.532 -48.403 1.00 87.00 298 ASP A O 1
ATOM 2416 N N . SER A 1 299 ? 20.821 -1.552 -48.481 1.00 88.38 299 SER A N 1
ATOM 2417 C CA . SER A 1 299 ? 20.157 -0.675 -47.504 1.00 88.38 299 SER A CA 1
ATOM 2418 C C . SER A 1 299 ? 20.714 -0.788 -46.082 1.00 88.38 299 SER A C 1
ATOM 2420 O O . SER A 1 299 ? 20.616 0.169 -45.334 1.00 88.38 299 SER A O 1
ATOM 2422 N N . ILE A 1 300 ? 21.242 -1.949 -45.680 1.00 85.00 300 ILE A N 1
ATOM 2423 C CA . ILE A 1 300 ? 21.871 -2.146 -44.358 1.00 85.00 300 ILE A CA 1
ATOM 2424 C C . ILE A 1 300 ? 23.302 -1.574 -44.332 1.00 85.00 300 ILE A C 1
ATOM 2426 O O . ILE A 1 300 ? 23.872 -1.361 -43.264 1.00 85.00 300 ILE A O 1
ATOM 2430 N N . ARG A 1 301 ? 23.925 -1.407 -45.506 1.00 81.31 301 ARG A N 1
ATOM 2431 C CA . ARG A 1 301 ? 25.296 -0.895 -45.643 1.00 81.31 301 ARG A CA 1
ATOM 2432 C C . ARG A 1 301 ? 25.379 0.626 -45.660 1.00 81.31 301 ARG A C 1
ATOM 2434 O O . ARG A 1 301 ? 26.438 1.140 -45.299 1.00 81.31 301 ARG A O 1
ATOM 2441 N N . GLU A 1 302 ? 24.345 1.278 -46.179 1.00 71.50 302 GLU A N 1
ATOM 2442 C CA . GLU A 1 302 ? 24.169 2.735 -46.149 1.00 71.50 302 GLU A CA 1
ATOM 2443 C C . GLU A 1 302 ? 23.800 3.214 -44.743 1.00 71.50 302 GLU A C 1
ATOM 2445 O O . GLU A 1 302 ? 24.339 4.276 -44.356 1.00 71.50 302 GLU A O 1
#

InterPro domains:
  IPR002490 V-type ATPase, V0 complex, 116kDa subunit family [PF01496] (2-301)
  IPR002490 V-type ATPase, V0 complex, 116kDa subunit family [PTHR11629] (1-302)

Secondary structure (DSSP, 8-state):
-B--TTTT-SS-TTHHHHHHHHHHHHHHHHHHHHHHTSTT-------HHHHHTTGGG--HHHHHHHHHHHHHHHHHHHHHHHHHHHHHHHHHHHHHHHHHHHHTSGGGGT--TTS-S------------------EEEEEEEEEGGGHHHHHHHHHHHHTT-EEEEEEEETTTTEEEEEEEEE-SSTT-HHHHHHHHHHHHHT-EEEPPPSSHHHHHHHHHHHHHHHHHHHHHHHHHHHHHHHHHHHHHSBSSTT--BHHHHHHHHHHHHHHHHHHHTT-B-SSS-B--B---GGGHHHHH-

Sequence (302 aa):
MFEDMNSSVMQRPYRRYIQRIEEMERMVRFLSKEVENMPNVEVSKNRIDDFLDHDDEFTLDSLEAEVKRVYERFCRFHSNNEEMTDELEAAVEELNVVKDSISTGFLAAGEGLSQPLLEGEPTGQGSRRREDHMQFSNIAGVVKMEDQESFARTVFRATRGNTFTQFVEIPDTRKSVFVIYFQSTTAASAMSAKVHRICSAVGVHIYQWPSCKDEAMQRIADLETVIADKRRALAGFSKYT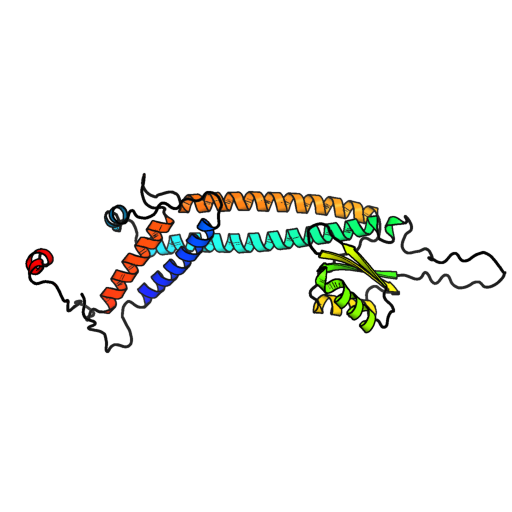LDEARSLLEPIRMGGNSRIEEWRLFCIEERSIYATLNLFEGSVSMRCDCWYPTKDKDSIRE

pLDDT: mean 81.46, std 15.09, range [32.25, 95.12]

Radius of gyration: 33.88 Å; chains: 1; bounding box: 75×40×114 Å

Organism: Perkinsus marinus (strain ATCC 50983 / TXsc) (NCBI:txid423536)

Foldseek 3Di:
DFFQPCPVPPDFPCPVVLVLLVVLLVLLVVLVVVLVPDPPDDFFDDPLVVLVVPLVVDDSVVLSVVSVVLSVVVVVLVVVLVVLVVVLVVLVFQLVLLVCCCVPNPQVVVDALFDDPDPDDDDDDDDPDPSPRQRKDKWKFKDALVCVVVLVVVLCVQLVNQKDKDWADDPPPSMIMIMIIHGDPDCPDPSNVSNVVSCVVRVIDIYDHDRHPVSSVVSSVVSVVVSVVSVVVSVVSSVVVNVSSVQQRDAPDDSHGRNSNSSNSSSVVSSVVSVSQSSWDDDPDTDIDDDDDPVCVVVVVD